Protein AF-A0A8H5VGS3-F1 (afdb_monomer_lite)

Secondary structure (DSSP, 8-state):
----PPPPPPPPP-------------------PPPEEEEE---GGGHHHHHTTTS-----HHHHHHHHHH-GGGSTTSHHHHHHHHHHH-TTTSHHHHHHHHHHHH-HHHHHHTHHHHHHHHHHHHHHHHHH-SEEEE-HHHHHHHHHHH----SEEEEETGGGS-HHHHHHHHHH-TTSEEEE---TTS-----TTSS-TT---TTHHHHT--HHHHHHHTT----------S--THHHHTT--

Foldseek 3Di:
DDDDDDDDDDDDDDDPDDDPDDDDDDDPDDPPQAAEEEAEADDCVCVVQVVVVPDDDPPDPVVVVVCVVPHPCPPCPHLLVLLVVVCVVCVVVLVVQVVLVVCVVVPVPVNVVCVVVNVVSSLVSSLVSSVPDRYHYYHLVVVLVCCVRNVDAHAEYEYEQQQAAQQVSVCSVCVSHVNHHYHYYHDVVDHGYDDPQVPDPPDHDPCRVNRRGGPVNVCVVVVNDPDDDDDDPPDDPPVVVVPPD

Organism: NCBI:txid1567544

pLDDT: mean 75.58, std 22.0, range [27.12, 96.5]

Structure (mmCIF, N/CA/C/O backbone):
data_AF-A0A8H5VGS3-F1
#
_entry.id   AF-A0A8H5VGS3-F1
#
loop_
_atom_site.group_PDB
_atom_site.id
_atom_site.type_symbol
_atom_site.label_atom_id
_atom_site.label_alt_id
_atom_site.label_comp_id
_atom_site.label_asym_id
_atom_site.label_entity_id
_atom_site.label_seq_id
_atom_site.pdbx_PDB_ins_code
_atom_site.Cartn_x
_atom_site.Cartn_y
_atom_site.Cartn_z
_atom_site.occupancy
_atom_site.B_iso_or_equiv
_atom_site.auth_seq_id
_atom_site.auth_comp_id
_atom_site.auth_asym_id
_atom_site.auth_atom_id
_atom_site.pdbx_PDB_model_num
ATOM 1 N N . MET A 1 1 ? -12.927 -60.072 41.853 1.00 41.41 1 MET A N 1
ATOM 2 C CA . MET A 1 1 ? -13.183 -60.536 40.468 1.00 41.41 1 MET A CA 1
ATOM 3 C C . MET A 1 1 ? -14.572 -60.020 40.107 1.00 41.41 1 MET A C 1
ATOM 5 O O . MET A 1 1 ? -15.472 -60.316 40.868 1.00 41.41 1 MET A O 1
ATOM 9 N N . LEU A 1 2 ? -14.845 -59.174 39.118 1.00 40.06 2 LEU A N 1
ATOM 10 C CA . LEU A 1 2 ? -14.138 -58.744 37.914 1.00 40.06 2 LEU A CA 1
ATOM 11 C C . LEU A 1 2 ? -14.295 -57.222 37.719 1.00 40.06 2 LEU A C 1
ATOM 13 O O . LEU A 1 2 ? -15.343 -56.657 38.019 1.00 40.06 2 LEU A O 1
ATOM 17 N N . ASN A 1 3 ? -13.250 -56.593 37.178 1.00 35.38 3 ASN A N 1
ATOM 18 C CA . ASN A 1 3 ? -13.250 -55.217 36.685 1.00 35.38 3 ASN A CA 1
ATOM 19 C C . ASN A 1 3 ? -14.047 -55.129 35.373 1.00 35.38 3 ASN A C 1
ATOM 21 O O . ASN A 1 3 ? -13.712 -55.818 34.413 1.00 35.38 3 ASN A O 1
ATOM 25 N N . SER A 1 4 ? -15.051 -54.251 35.309 1.00 43.34 4 SER A N 1
ATOM 26 C CA . SER A 1 4 ? -15.715 -53.869 34.057 1.00 43.34 4 SER A CA 1
ATOM 27 C C . SER A 1 4 ? -14.969 -52.686 33.438 1.00 43.34 4 SER A C 1
ATOM 29 O O . SER A 1 4 ? -15.174 -51.537 33.830 1.00 43.34 4 SER A O 1
ATOM 31 N N . ALA A 1 5 ? -14.077 -52.968 32.489 1.00 42.97 5 ALA A N 1
ATOM 32 C CA . ALA A 1 5 ? -13.395 -51.955 31.692 1.00 42.97 5 ALA A CA 1
ATOM 33 C C . ALA A 1 5 ? -14.393 -51.263 30.744 1.00 42.97 5 ALA A C 1
ATOM 35 O O . ALA A 1 5 ? -15.050 -51.920 29.941 1.00 42.97 5 ALA A O 1
ATOM 36 N N . LYS A 1 6 ? -14.513 -49.933 30.839 1.00 45.84 6 LYS A N 1
ATOM 37 C CA . LYS A 1 6 ? -15.203 -49.103 29.840 1.00 45.84 6 LYS A CA 1
ATOM 38 C C . LYS A 1 6 ? -14.266 -48.887 28.650 1.00 45.84 6 LYS A C 1
ATOM 40 O O . LYS A 1 6 ? -13.186 -48.328 28.821 1.00 45.84 6 LYS A O 1
ATOM 45 N N . SER A 1 7 ? -14.684 -49.317 27.465 1.00 52.62 7 SER A N 1
ATOM 46 C CA . SER A 1 7 ? -14.036 -48.993 26.193 1.00 52.62 7 SER A CA 1
ATOM 47 C C . SER A 1 7 ? -14.225 -47.506 25.840 1.00 52.62 7 SER A C 1
ATOM 49 O O . SER A 1 7 ? -15.302 -46.961 26.101 1.00 52.62 7 SER A O 1
ATOM 51 N N . PRO A 1 8 ? -13.218 -46.834 25.254 1.00 42.56 8 PRO A N 1
ATOM 52 C CA . PRO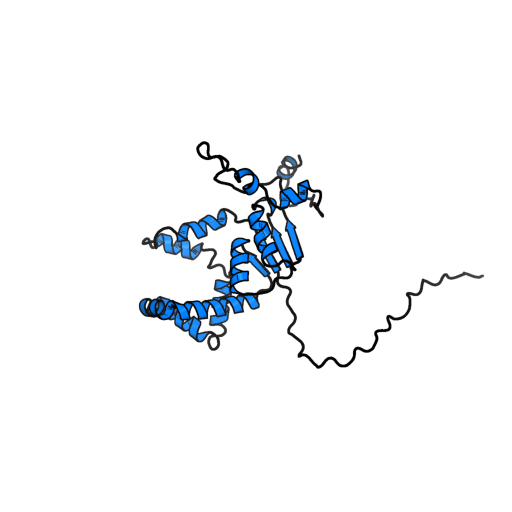 A 1 8 ? -13.350 -45.455 24.792 1.00 42.56 8 PRO A CA 1
ATOM 53 C C . PRO A 1 8 ? -14.252 -45.362 23.544 1.00 42.56 8 PRO A C 1
ATOM 55 O O . PRO A 1 8 ? -14.381 -46.344 22.809 1.00 42.56 8 PRO A O 1
ATOM 58 N N . PRO A 1 9 ? -14.887 -44.200 23.300 1.00 41.25 9 PRO A N 1
ATOM 59 C CA . PRO A 1 9 ? -15.810 -44.015 22.185 1.00 41.25 9 PRO A CA 1
ATOM 60 C C . PRO A 1 9 ? -15.082 -44.102 20.837 1.00 41.25 9 PRO A C 1
ATOM 62 O O . PRO A 1 9 ? -14.096 -43.403 20.605 1.00 41.25 9 PRO A O 1
ATOM 65 N N . GLN A 1 10 ? -15.585 -44.969 19.956 1.00 39.88 10 GLN A N 1
ATOM 66 C CA . GLN A 1 10 ? -15.163 -45.069 18.561 1.00 39.88 10 GLN A CA 1
ATOM 67 C C . GLN A 1 10 ? -15.677 -43.850 17.780 1.00 39.88 10 GLN A C 1
ATOM 69 O O . GLN A 1 10 ? -16.852 -43.497 17.869 1.00 39.88 10 GLN A O 1
ATOM 74 N N . LEU A 1 11 ? -14.778 -43.197 17.041 1.00 36.81 11 LEU A N 1
ATOM 75 C CA . LEU A 1 11 ? -15.117 -42.169 16.056 1.00 36.81 11 LEU A CA 1
ATOM 76 C C . LEU A 1 11 ? -15.834 -42.824 14.860 1.00 36.81 11 LEU A C 1
ATOM 78 O O . LEU A 1 11 ? -15.445 -43.930 14.481 1.00 36.81 11 LEU A O 1
ATOM 82 N N . PRO A 1 12 ? -16.855 -42.177 14.270 1.00 38.66 12 PRO A N 1
ATOM 83 C CA . PRO A 1 12 ? -17.603 -42.747 13.156 1.00 38.66 12 PRO A CA 1
ATOM 84 C C . PRO A 1 12 ? -16.730 -42.931 11.908 1.00 38.66 12 PRO A C 1
ATOM 86 O O . PRO A 1 12 ? -15.888 -42.093 11.579 1.00 38.66 12 PRO A O 1
ATOM 89 N N . GLU A 1 13 ? -16.957 -44.070 11.257 1.00 38.53 13 GLU A N 1
ATOM 90 C CA . GLU A 1 13 ? -16.313 -44.543 10.037 1.00 38.53 13 GLU A CA 1
ATOM 91 C C . GLU A 1 13 ? -16.418 -43.542 8.880 1.00 38.53 13 GLU A C 1
ATOM 93 O O . GLU A 1 13 ? -17.459 -42.937 8.649 1.00 38.53 13 GLU A O 1
ATOM 98 N N . ALA A 1 14 ? -15.290 -43.420 8.177 1.00 36.00 14 ALA A N 1
ATOM 99 C CA . ALA A 1 14 ? -15.135 -43.125 6.756 1.00 36.00 14 ALA A CA 1
ATOM 100 C C . ALA A 1 14 ? -16.134 -42.149 6.107 1.00 36.00 14 ALA A C 1
ATOM 102 O O . ALA A 1 14 ? -17.263 -42.478 5.756 1.00 36.00 14 ALA A O 1
ATOM 103 N N . TRP A 1 15 ? -15.617 -40.963 5.791 1.00 32.69 15 TRP A N 1
ATOM 104 C CA . TRP A 1 15 ? -16.110 -40.164 4.680 1.00 32.69 15 TRP A CA 1
ATOM 105 C C . TRP A 1 15 ? -15.854 -40.952 3.390 1.00 32.69 15 TRP A C 1
ATOM 107 O O . TRP A 1 15 ? -14.719 -41.021 2.919 1.00 32.69 15 TRP A O 1
ATOM 117 N N . GLU A 1 16 ? -16.890 -41.583 2.845 1.00 33.50 16 GLU A N 1
ATOM 118 C CA . GLU A 1 16 ? -16.870 -42.098 1.479 1.00 33.50 16 GLU A CA 1
ATOM 119 C C . GLU A 1 16 ? -16.804 -40.900 0.524 1.00 33.50 16 GLU A C 1
ATOM 121 O O . GLU A 1 16 ? -17.775 -40.169 0.337 1.00 33.50 16 GLU A O 1
ATOM 126 N N . THR A 1 17 ? -15.630 -40.645 -0.049 1.00 37.44 17 THR A N 1
ATOM 127 C CA . THR A 1 17 ? -15.496 -39.716 -1.173 1.00 37.44 17 THR A CA 1
ATOM 128 C C . THR A 1 17 ? -15.842 -40.457 -2.454 1.00 37.44 17 THR A C 1
ATOM 130 O O . THR A 1 17 ? -15.142 -41.401 -2.828 1.00 37.44 17 THR A O 1
ATOM 133 N N . GLU A 1 18 ? -16.902 -40.019 -3.132 1.00 35.38 18 GLU A N 1
ATOM 134 C CA . GLU A 1 18 ? -17.195 -40.428 -4.505 1.00 35.38 18 GLU A CA 1
ATOM 135 C C . GLU A 1 18 ? -15.959 -40.219 -5.405 1.00 35.38 18 GLU A C 1
ATOM 137 O O . GLU A 1 18 ? -15.248 -39.217 -5.253 1.00 35.38 18 GLU A O 1
ATOM 142 N N . PRO A 1 19 ? -15.668 -41.128 -6.355 1.00 32.88 19 PRO A N 1
ATOM 143 C CA . PRO A 1 19 ? -14.575 -40.923 -7.290 1.00 32.88 19 PRO A CA 1
ATOM 144 C C . PRO A 1 19 ? -14.939 -39.783 -8.246 1.00 32.88 19 PRO A C 1
ATOM 146 O O . PRO A 1 19 ? -15.797 -39.927 -9.119 1.00 32.88 19 PRO A O 1
ATOM 149 N N . LEU A 1 20 ? -14.265 -38.642 -8.086 1.00 34.53 20 LEU A N 1
ATOM 150 C CA . LEU A 1 20 ? -14.310 -37.548 -9.047 1.00 34.53 20 LEU A CA 1
ATOM 151 C C . LEU A 1 20 ? -13.833 -38.053 -10.412 1.00 34.53 20 LEU A C 1
ATOM 153 O O . LEU A 1 20 ? -12.685 -38.450 -10.606 1.00 34.53 20 LEU A O 1
ATOM 157 N N . VAL A 1 21 ? -14.776 -38.030 -11.345 1.00 36.44 21 VAL A N 1
ATOM 158 C CA . VAL A 1 21 ? -14.601 -38.197 -12.783 1.00 36.44 21 VAL A CA 1
ATOM 159 C C . VAL A 1 21 ? -13.435 -37.334 -13.274 1.00 36.44 21 VAL A C 1
ATOM 161 O O . VAL A 1 21 ? -13.405 -36.136 -13.006 1.00 36.44 21 VAL A O 1
ATOM 164 N N . ASN A 1 22 ? -12.512 -37.977 -14.005 1.00 41.00 22 ASN A N 1
ATOM 165 C CA . ASN A 1 22 ? -11.434 -37.419 -14.830 1.00 41.00 22 ASN A CA 1
ATOM 166 C C . ASN A 1 22 ? -11.452 -35.888 -14.970 1.00 41.00 22 ASN A C 1
ATOM 168 O O . ASN A 1 22 ? -12.068 -35.345 -15.890 1.00 41.00 22 ASN A O 1
ATOM 172 N N . GLN A 1 23 ? -10.699 -35.207 -14.109 1.00 36.00 23 GLN A N 1
ATOM 173 C CA . GLN A 1 23 ? -10.169 -33.892 -14.437 1.00 36.00 23 GLN A CA 1
ATOM 174 C C . GLN A 1 23 ? -8.791 -34.100 -15.052 1.00 36.00 23 GLN A C 1
ATOM 176 O O . GLN A 1 23 ? -7.929 -34.771 -14.488 1.00 36.00 23 GLN A O 1
ATOM 181 N N . GLN A 1 24 ? -8.656 -33.587 -16.270 1.00 36.69 24 GLN A N 1
ATOM 182 C CA . GLN A 1 24 ? -7.410 -33.501 -17.013 1.00 36.69 24 GLN A CA 1
ATOM 183 C C . GLN A 1 24 ? -6.302 -32.955 -16.107 1.00 36.69 24 GLN A C 1
ATOM 185 O O . GLN A 1 24 ? -6.546 -32.048 -15.315 1.00 36.69 24 GLN A O 1
ATOM 190 N N . GLU A 1 25 ? -5.100 -33.517 -16.238 1.00 37.91 25 GLU A N 1
ATOM 191 C CA . GLU A 1 25 ? -3.873 -33.022 -15.618 1.00 37.91 25 GLU A CA 1
ATOM 192 C C . GLU A 1 25 ? -3.635 -31.555 -16.021 1.00 37.91 25 GLU A C 1
ATOM 194 O O . GLU A 1 25 ? -2.961 -31.257 -17.007 1.00 37.91 25 GLU A O 1
ATOM 199 N N . GLU A 1 26 ? -4.195 -30.614 -15.261 1.00 37.72 26 GLU A N 1
ATOM 200 C CA . GLU A 1 26 ? -3.668 -29.260 -15.205 1.00 37.72 26 GLU A CA 1
ATOM 201 C C . GLU A 1 26 ? -2.331 -29.333 -14.473 1.00 37.72 26 GLU A C 1
ATOM 203 O O . GLU A 1 26 ? -2.234 -29.802 -13.336 1.00 37.72 26 GLU A O 1
ATOM 208 N N . ALA A 1 27 ? -1.284 -28.903 -15.175 1.00 39.78 27 ALA A N 1
ATOM 209 C CA . ALA A 1 27 ? 0.064 -28.783 -14.656 1.00 39.78 27 ALA A CA 1
ATOM 210 C C . ALA A 1 27 ? 0.033 -28.168 -13.251 1.00 39.78 27 ALA A C 1
ATOM 212 O O . ALA A 1 27 ? -0.486 -27.067 -13.072 1.00 39.78 27 ALA A O 1
ATOM 213 N N . VAL A 1 28 ? 0.583 -28.902 -12.278 1.00 38.69 28 VAL A N 1
ATOM 214 C CA . VAL A 1 28 ? 0.694 -28.529 -10.863 1.00 38.69 28 VAL A CA 1
ATOM 215 C C . VAL A 1 28 ? 1.165 -27.079 -10.760 1.00 38.69 28 VAL A C 1
ATOM 217 O O . VAL A 1 28 ? 2.345 -26.771 -10.937 1.00 38.69 28 VAL A O 1
ATOM 220 N N . GLY A 1 29 ? 0.202 -26.183 -10.540 1.00 42.62 29 GLY A N 1
ATOM 221 C CA . GLY A 1 29 ? 0.433 -24.753 -10.453 1.00 42.62 29 GLY A CA 1
ATOM 222 C C . GLY A 1 29 ? 1.395 -24.476 -9.311 1.00 42.62 29 GLY A C 1
ATOM 223 O O . GLY A 1 29 ? 1.248 -25.024 -8.217 1.00 42.62 29 GLY A O 1
ATOM 224 N N . ALA A 1 30 ? 2.399 -23.639 -9.574 1.00 43.34 30 ALA A N 1
ATOM 225 C CA . ALA A 1 30 ? 3.299 -23.140 -8.545 1.00 43.34 30 ALA A CA 1
ATOM 226 C C . ALA A 1 30 ? 2.484 -22.701 -7.311 1.00 43.34 30 ALA A C 1
ATOM 228 O O . ALA A 1 30 ? 1.412 -22.108 -7.483 1.00 43.34 30 ALA A O 1
ATOM 229 N N . PRO A 1 31 ? 2.950 -22.989 -6.081 1.00 41.81 31 PRO A N 1
ATOM 230 C CA . PRO A 1 31 ? 2.202 -22.671 -4.873 1.00 41.81 31 PRO A CA 1
ATOM 231 C C . PRO A 1 31 ? 1.781 -21.202 -4.909 1.00 41.81 31 PRO A C 1
ATOM 233 O O . PRO A 1 31 ? 2.624 -20.313 -5.049 1.00 41.81 31 PRO A O 1
ATOM 236 N N . ILE A 1 32 ? 0.472 -20.951 -4.813 1.00 57.84 32 ILE A N 1
ATOM 237 C CA . ILE A 1 32 ? -0.064 -19.595 -4.704 1.00 57.84 32 ILE A CA 1
ATOM 238 C C . ILE A 1 32 ? 0.397 -19.077 -3.346 1.00 57.84 32 ILE A C 1
ATOM 240 O O . ILE A 1 32 ? -0.220 -19.346 -2.318 1.00 57.84 32 ILE A O 1
ATOM 244 N N . ILE A 1 33 ? 1.529 -18.377 -3.331 1.00 59.38 33 ILE A N 1
ATOM 245 C CA . ILE A 1 33 ? 2.020 -17.704 -2.135 1.00 59.38 33 ILE A CA 1
ATOM 246 C C . ILE A 1 33 ? 0.942 -16.681 -1.755 1.00 59.38 33 ILE A C 1
ATOM 248 O O . ILE A 1 33 ? 0.654 -15.794 -2.569 1.00 59.38 33 ILE A O 1
ATOM 252 N N . PRO A 1 34 ? 0.316 -16.789 -0.567 1.00 67.31 34 PRO A N 1
ATOM 253 C CA . PRO A 1 34 ? -0.681 -15.820 -0.147 1.00 67.31 34 PRO A CA 1
ATOM 254 C C . PRO A 1 34 ? -0.014 -14.449 -0.072 1.00 67.31 34 PRO A C 1
ATOM 256 O O . PRO A 1 34 ? 0.967 -14.252 0.645 1.00 67.31 34 PRO A O 1
ATOM 259 N N . ARG A 1 35 ? -0.534 -13.501 -0.852 1.00 84.12 35 ARG A N 1
ATOM 260 C CA . ARG A 1 35 ? -0.004 -12.140 -0.909 1.00 84.12 35 ARG A CA 1
ATOM 261 C C . ARG A 1 35 ? -0.667 -11.296 0.160 1.00 84.12 35 ARG A C 1
ATOM 263 O O . ARG A 1 35 ? -1.894 -11.143 0.169 1.00 84.12 35 ARG A O 1
ATOM 270 N N . VAL A 1 36 ? 0.167 -10.732 1.023 1.00 89.31 36 VAL A N 1
ATOM 271 C CA . VAL A 1 36 ? -0.256 -9.884 2.136 1.00 89.31 36 VAL A CA 1
ATOM 272 C C . VAL A 1 36 ? 0.057 -8.425 1.824 1.00 89.31 36 VAL A C 1
ATOM 274 O O . VAL A 1 36 ? 1.130 -8.103 1.314 1.00 89.31 36 VAL A O 1
ATOM 277 N N . ALA A 1 37 ? -0.864 -7.525 2.153 1.00 87.19 37 ALA A N 1
ATOM 278 C CA . ALA A 1 37 ? -0.582 -6.094 2.199 1.00 87.19 37 ALA A CA 1
ATOM 279 C C . ALA A 1 37 ? -0.701 -5.590 3.639 1.00 87.19 37 ALA A C 1
ATOM 281 O O . ALA A 1 37 ? -1.744 -5.745 4.262 1.00 87.19 37 ALA A O 1
ATOM 282 N N . TRP A 1 38 ? 0.359 -4.981 4.161 1.00 91.81 38 TRP A N 1
ATOM 283 C CA . TRP A 1 38 ? 0.376 -4.277 5.437 1.00 91.81 38 TRP A CA 1
ATOM 284 C C . TRP A 1 38 ? 0.335 -2.777 5.181 1.00 91.81 38 TRP A C 1
ATOM 286 O O . TRP A 1 38 ? 1.255 -2.194 4.603 1.00 91.81 38 TRP A O 1
ATOM 296 N N . LEU A 1 39 ? -0.748 -2.141 5.599 1.00 89.75 39 LEU A N 1
ATOM 297 C CA . LEU A 1 39 ? -1.030 -0.753 5.297 1.00 89.75 39 LEU A CA 1
ATOM 298 C C . LEU A 1 39 ? -1.017 0.066 6.572 1.00 89.75 39 LEU A C 1
ATOM 300 O O . LEU A 1 39 ? -1.720 -0.262 7.516 1.00 89.75 39 LEU A O 1
ATOM 304 N N . VAL A 1 40 ? -0.241 1.145 6.579 1.00 86.88 40 VAL A N 1
ATOM 305 C CA . VAL A 1 40 ? -0.125 2.044 7.733 1.00 86.88 40 VAL A CA 1
ATOM 306 C C . VAL A 1 40 ? -0.619 3.429 7.336 1.00 86.88 40 VAL A C 1
ATOM 308 O O . VAL A 1 40 ? -0.437 3.857 6.189 1.00 86.88 40 VAL A O 1
ATOM 311 N N . ALA A 1 41 ? -1.246 4.138 8.277 1.00 76.25 41 ALA A N 1
ATOM 312 C CA . ALA A 1 41 ? -1.556 5.553 8.110 1.00 76.25 41 ALA A CA 1
ATOM 313 C C . ALA A 1 41 ? -0.291 6.331 7.709 1.00 76.25 41 ALA A C 1
ATOM 315 O O . ALA A 1 41 ? 0.807 6.063 8.199 1.00 76.25 41 ALA A O 1
ATOM 316 N N . GLU A 1 42 ? -0.438 7.297 6.803 1.00 65.25 42 GLU A N 1
ATOM 317 C CA . GLU A 1 42 ? 0.673 8.137 6.370 1.00 65.25 42 GLU A CA 1
ATOM 318 C C . GLU A 1 42 ? 1.173 8.946 7.575 1.00 65.25 42 GLU A C 1
ATOM 320 O O . GLU A 1 42 ? 0.571 9.933 7.995 1.00 65.25 42 GLU A O 1
ATOM 325 N N . ASN A 1 43 ? 2.261 8.486 8.196 1.00 49.44 43 ASN A N 1
ATOM 326 C CA . ASN A 1 43 ? 2.959 9.289 9.182 1.00 49.44 43 ASN A CA 1
ATOM 327 C C . ASN A 1 43 ? 3.490 10.533 8.462 1.00 49.44 43 ASN A C 1
ATOM 329 O O . ASN A 1 43 ? 4.047 10.431 7.369 1.00 49.44 43 ASN A O 1
ATOM 333 N N . GLN A 1 44 ? 3.420 11.695 9.116 1.00 41.50 44 GLN A N 1
ATOM 334 C CA . GLN A 1 44 ? 4.127 12.905 8.672 1.00 41.50 44 GLN A CA 1
ATOM 335 C C . GLN A 1 44 ? 5.628 12.656 8.401 1.00 41.50 44 GLN A C 1
ATOM 337 O O . GLN A 1 44 ? 6.236 13.416 7.662 1.00 41.50 44 GLN A O 1
ATOM 342 N N . LEU A 1 45 ? 6.201 11.548 8.890 1.00 34.69 45 LEU A N 1
ATOM 343 C CA . LEU A 1 45 ? 7.537 11.058 8.528 1.00 34.69 45 LEU A CA 1
ATOM 344 C C . LEU A 1 45 ? 7.732 10.819 7.015 1.00 34.69 45 LEU A C 1
ATOM 346 O O . LEU A 1 45 ? 8.843 10.972 6.518 1.00 34.69 45 LEU A O 1
ATOM 350 N N . CYS A 1 46 ? 6.684 10.478 6.254 1.00 36.34 46 CYS A N 1
ATOM 351 C CA . CYS A 1 46 ? 6.772 10.355 4.792 1.00 36.34 46 CYS A CA 1
ATOM 352 C C . CYS A 1 46 ? 6.583 11.692 4.056 1.00 36.34 46 CYS A C 1
ATOM 354 O O . CYS A 1 46 ? 6.987 11.801 2.894 1.00 36.34 46 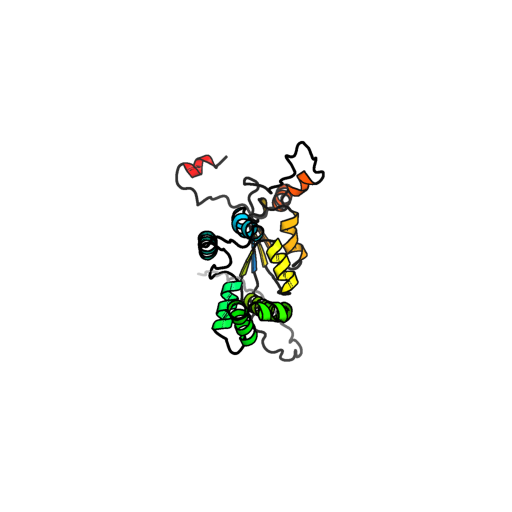CYS A O 1
ATOM 356 N N . ASN A 1 47 ? 6.043 12.725 4.717 1.00 32.53 47 ASN A N 1
ATOM 357 C CA . ASN A 1 47 ? 5.987 14.065 4.131 1.00 32.53 47 ASN A CA 1
ATOM 358 C C . ASN A 1 47 ? 7.391 14.651 3.968 1.00 32.53 47 ASN A C 1
ATOM 360 O O . ASN A 1 47 ? 7.628 15.323 2.970 1.00 32.53 47 ASN A O 1
ATOM 364 N N . ASP A 1 48 ? 8.358 14.321 4.824 1.00 31.08 48 ASP A N 1
ATOM 365 C CA . ASP A 1 48 ? 9.745 14.762 4.617 1.00 31.08 48 ASP A CA 1
ATOM 366 C C . ASP A 1 48 ? 10.352 14.189 3.320 1.00 31.08 48 ASP A C 1
ATOM 368 O O . ASP A 1 48 ? 11.177 14.835 2.679 1.00 31.08 48 ASP A O 1
ATOM 372 N N . ALA A 1 49 ? 9.877 13.028 2.849 1.00 31.62 49 ALA A N 1
ATOM 373 C CA . ALA A 1 49 ? 10.305 12.443 1.577 1.00 31.62 49 ALA A CA 1
ATOM 374 C C . ALA A 1 49 ? 9.534 12.991 0.357 1.00 31.62 49 ALA A C 1
ATOM 376 O O . ALA A 1 49 ? 10.102 13.110 -0.732 1.00 31.62 49 ALA A O 1
ATOM 377 N N . GLN A 1 50 ? 8.247 13.332 0.505 1.00 31.16 50 GLN A N 1
ATOM 378 C CA . GLN A 1 50 ? 7.426 13.845 -0.603 1.00 31.16 50 GLN A CA 1
ATOM 379 C C . GLN A 1 50 ? 7.512 15.368 -0.788 1.00 31.16 50 GLN A C 1
ATOM 381 O O . GLN A 1 50 ? 7.440 15.847 -1.923 1.00 31.16 50 GLN A O 1
ATOM 386 N N . THR A 1 51 ? 7.730 16.143 0.278 1.00 27.12 51 THR A N 1
ATOM 387 C CA . THR A 1 51 ? 7.853 17.612 0.192 1.00 27.12 51 THR A CA 1
ATOM 388 C C . THR A 1 51 ? 9.143 18.022 -0.532 1.00 27.12 51 THR A C 1
ATOM 390 O O . THR A 1 51 ? 9.158 19.024 -1.246 1.00 27.12 51 THR A O 1
ATOM 393 N N . SER A 1 52 ? 10.187 17.185 -0.493 1.00 31.61 52 SER A N 1
ATOM 394 C CA . SER A 1 52 ? 11.415 17.373 -1.282 1.00 31.61 52 SER A CA 1
ATOM 395 C C . SER A 1 52 ? 11.265 17.097 -2.783 1.00 31.61 52 SER A C 1
ATOM 397 O O . SER A 1 52 ? 12.157 17.460 -3.541 1.00 31.61 52 SER A O 1
ATOM 399 N N . ARG A 1 53 ? 10.159 16.498 -3.259 1.00 31.31 53 ARG A N 1
ATOM 400 C CA . ARG A 1 53 ? 9.912 16.323 -4.708 1.00 31.31 53 ARG A CA 1
ATOM 401 C C . ARG A 1 53 ? 9.360 17.579 -5.391 1.00 31.31 53 ARG A C 1
ATOM 403 O O . ARG A 1 53 ? 9.374 17.632 -6.617 1.00 31.31 53 ARG A O 1
ATOM 410 N N . LYS A 1 54 ? 8.838 18.554 -4.634 1.00 30.78 54 LYS A N 1
ATOM 411 C CA . LYS A 1 54 ? 8.192 19.766 -5.183 1.00 30.78 54 LYS A CA 1
ATOM 412 C C . LYS A 1 54 ? 9.031 21.040 -5.086 1.00 30.78 54 LYS A C 1
ATOM 414 O O . LYS A 1 54 ? 8.657 22.042 -5.688 1.00 30.78 54 LYS A O 1
ATOM 419 N N . LEU A 1 55 ? 10.155 21.010 -4.379 1.00 33.38 55 LEU A N 1
ATOM 420 C CA . LEU A 1 55 ? 11.138 22.089 -4.411 1.00 33.38 55 LEU A CA 1
ATOM 421 C C . LEU A 1 55 ? 12.221 21.725 -5.427 1.00 33.38 55 LEU A C 1
ATOM 423 O O . LEU A 1 55 ? 12.531 20.552 -5.601 1.00 33.38 55 LEU A O 1
ATOM 427 N N . HIS A 1 56 ? 12.686 22.738 -6.153 1.00 37.19 56 HIS A N 1
ATOM 428 C CA . HIS A 1 56 ? 13.620 22.680 -7.277 1.00 37.19 56 HIS A CA 1
ATOM 429 C C . HIS A 1 56 ? 14.685 21.578 -7.189 1.00 37.19 56 HIS A C 1
ATOM 431 O O . HIS A 1 56 ? 15.167 21.265 -6.101 1.00 37.19 56 HIS A O 1
ATOM 437 N N . GLN A 1 57 ? 15.108 21.066 -8.358 1.00 41.16 57 GLN A N 1
ATOM 438 C CA . GLN A 1 57 ? 16.377 20.340 -8.488 1.00 41.16 57 GLN A CA 1
ATOM 439 C C . GLN A 1 57 ? 17.425 21.057 -7.622 1.00 41.16 57 GLN A C 1
ATOM 441 O O . GLN A 1 57 ? 17.661 22.245 -7.862 1.00 41.16 57 GLN A O 1
ATOM 446 N N . PRO A 1 58 ? 17.981 20.416 -6.578 1.00 41.44 58 PRO A N 1
ATOM 447 C CA . PRO A 1 58 ? 18.867 21.117 -5.675 1.00 41.44 58 PRO A CA 1
ATOM 448 C C . PRO A 1 58 ? 20.129 21.462 -6.456 1.00 41.44 58 PRO A C 1
ATOM 450 O O . PRO A 1 58 ? 20.921 20.588 -6.794 1.00 41.44 58 PRO A O 1
ATOM 453 N N . SER A 1 59 ? 20.325 22.745 -6.734 1.00 46.16 59 SER A N 1
ATOM 454 C CA . SER A 1 59 ? 21.578 23.296 -7.256 1.00 46.16 59 SER A CA 1
ATOM 455 C C . SER A 1 59 ? 22.718 23.232 -6.227 1.00 46.16 59 SER A C 1
ATOM 457 O O . SER A 1 59 ? 23.813 23.712 -6.499 1.00 46.16 59 SER A O 1
ATOM 459 N N . ASP A 1 60 ? 22.459 22.667 -5.043 1.00 49.88 60 ASP A N 1
ATOM 460 C CA . ASP A 1 60 ? 23.380 22.599 -3.917 1.00 49.88 60 ASP A CA 1
ATOM 461 C C . ASP A 1 60 ? 23.855 21.144 -3.676 1.00 49.88 60 ASP A C 1
ATOM 463 O O . ASP A 1 60 ? 23.050 20.289 -3.272 1.00 49.88 60 ASP A O 1
ATOM 467 N N . PRO A 1 61 ? 25.149 20.833 -3.903 1.00 49.62 61 PRO A N 1
ATOM 468 C CA . PRO A 1 61 ? 25.715 19.488 -3.760 1.00 49.62 61 PRO A CA 1
ATOM 469 C C . PRO A 1 61 ? 25.465 18.843 -2.387 1.00 49.62 61 PRO A C 1
ATOM 471 O O . PRO A 1 61 ? 25.254 17.633 -2.292 1.00 49.62 61 PRO A O 1
ATOM 474 N N . GLY A 1 62 ? 25.409 19.641 -1.313 1.00 47.44 62 GLY A N 1
ATOM 475 C CA . GLY A 1 62 ? 25.173 19.141 0.048 1.00 47.44 62 GLY A CA 1
ATOM 476 C C . GLY A 1 62 ? 23.744 18.638 0.296 1.00 47.44 62 GLY A C 1
ATOM 477 O O . GLY A 1 62 ? 23.525 17.774 1.151 1.00 47.44 62 GLY A O 1
ATOM 478 N N . CYS A 1 63 ? 22.769 19.141 -0.465 1.00 48.75 63 CYS A N 1
ATOM 479 C CA . CYS A 1 63 ? 21.373 18.709 -0.390 1.00 48.75 63 CYS A CA 1
ATOM 480 C C . CYS A 1 63 ? 21.171 17.378 -1.129 1.00 48.75 63 CYS A C 1
ATOM 482 O O . CYS A 1 63 ? 20.490 16.479 -0.627 1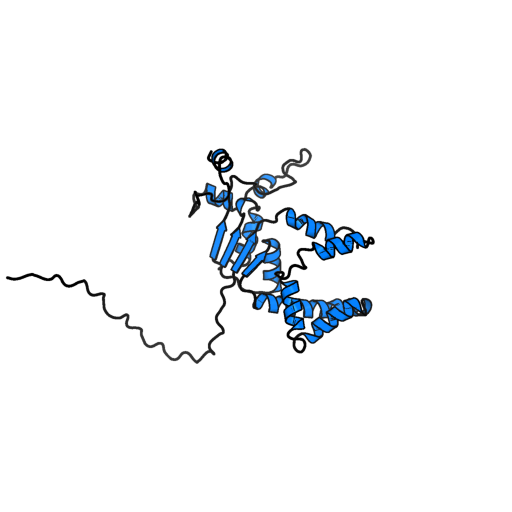.00 48.75 63 CYS A O 1
ATOM 484 N N . GLN A 1 64 ? 21.859 17.205 -2.262 1.00 51.47 64 GLN A N 1
ATOM 485 C CA . GLN A 1 64 ? 21.867 15.956 -3.018 1.00 51.47 64 GLN A CA 1
ATOM 486 C C . GLN A 1 64 ? 22.486 14.807 -2.207 1.00 51.47 64 GLN A C 1
ATOM 488 O O . GLN A 1 64 ? 21.947 13.703 -2.207 1.00 51.47 64 GLN A O 1
ATOM 493 N N . ASP A 1 65 ? 23.559 15.061 -1.452 1.00 52.12 65 ASP A N 1
ATOM 494 C CA . ASP A 1 65 ? 24.204 14.048 -0.607 1.00 52.12 65 ASP A CA 1
ATOM 495 C C . ASP A 1 65 ? 23.368 13.633 0.607 1.00 52.12 65 ASP A C 1
ATOM 497 O O . ASP A 1 65 ? 23.350 12.452 0.965 1.00 52.12 65 ASP A O 1
ATOM 501 N N . ARG A 1 66 ? 22.633 14.563 1.230 1.00 51.31 66 ARG A N 1
ATOM 502 C CA . ARG A 1 66 ? 21.676 14.207 2.292 1.00 51.31 66 ARG A CA 1
ATOM 503 C C . ARG A 1 66 ? 20.509 13.414 1.729 1.00 51.31 66 ARG A C 1
ATOM 505 O O . ARG A 1 66 ? 20.220 12.346 2.255 1.00 51.31 66 ARG A O 1
ATOM 512 N N . PHE A 1 67 ? 19.920 13.862 0.620 1.00 52.09 67 PHE A N 1
ATOM 513 C CA . PHE A 1 67 ? 18.872 13.117 -0.074 1.00 52.09 67 PHE A CA 1
ATOM 514 C C . PHE A 1 67 ? 19.348 11.711 -0.466 1.00 52.09 67 PHE A C 1
ATOM 516 O O . PHE A 1 67 ? 18.660 10.730 -0.211 1.00 52.09 67 PHE A O 1
ATOM 523 N N . ASN A 1 68 ? 20.562 11.579 -1.002 1.00 54.91 68 ASN A N 1
ATOM 524 C CA . ASN A 1 68 ? 21.155 10.292 -1.365 1.00 54.91 68 ASN A CA 1
ATOM 525 C C . ASN A 1 68 ? 21.371 9.354 -0.163 1.00 54.91 68 ASN A C 1
ATOM 527 O O . ASN A 1 68 ? 21.351 8.139 -0.365 1.00 54.91 68 ASN A O 1
ATOM 531 N N . LYS A 1 69 ? 21.577 9.893 1.049 1.00 55.03 69 LYS A N 1
ATOM 532 C CA . LYS A 1 69 ? 21.806 9.132 2.291 1.00 55.03 69 LYS A CA 1
ATOM 533 C C . LYS A 1 69 ? 20.527 8.807 3.071 1.00 55.03 69 LYS A C 1
ATOM 535 O O . LYS A 1 69 ? 20.498 7.778 3.733 1.00 55.03 69 LYS A O 1
ATOM 540 N N . SER A 1 70 ? 19.497 9.654 3.016 1.00 54.31 70 SER A N 1
ATOM 541 C CA . SER A 1 70 ? 18.271 9.515 3.827 1.00 54.31 70 SER A CA 1
ATOM 542 C C . SER A 1 70 ? 17.001 9.239 3.020 1.00 54.31 70 SER A C 1
ATOM 544 O O . SER A 1 70 ? 15.915 9.131 3.586 1.00 54.31 70 SER A O 1
ATOM 546 N N . SER A 1 71 ? 17.101 9.137 1.695 1.00 57.78 71 SER A N 1
ATOM 547 C CA . SER A 1 71 ? 15.963 8.837 0.831 1.00 57.78 71 SER A CA 1
ATOM 548 C C . SER A 1 71 ? 15.412 7.437 1.120 1.00 57.78 71 SER A C 1
ATOM 550 O O . SER A 1 71 ? 16.042 6.439 0.764 1.00 57.78 71 SER A O 1
ATOM 552 N N . ALA A 1 72 ? 14.176 7.370 1.622 1.00 58.47 72 ALA A N 1
ATOM 553 C CA . ALA A 1 72 ? 13.439 6.122 1.829 1.00 58.47 72 ALA A CA 1
ATOM 554 C C . ALA A 1 72 ? 13.405 5.221 0.578 1.00 58.47 72 ALA A C 1
ATOM 556 O O . ALA A 1 72 ? 13.418 4.006 0.702 1.00 58.47 72 ALA A O 1
ATOM 557 N N . CYS A 1 73 ? 13.454 5.786 -0.637 1.00 59.41 73 CYS A N 1
ATOM 558 C CA . CYS A 1 73 ? 13.499 5.023 -1.893 1.00 59.41 73 CYS A CA 1
ATOM 559 C C . CYS A 1 73 ? 14.840 4.325 -2.212 1.00 59.41 73 CYS A C 1
ATOM 561 O O . CYS A 1 73 ? 14.957 3.720 -3.277 1.00 59.41 73 CYS A O 1
ATOM 563 N N . ARG A 1 74 ? 15.850 4.416 -1.337 1.00 63.53 74 ARG A N 1
ATOM 564 C CA . ARG A 1 74 ? 17.147 3.725 -1.480 1.00 63.53 74 ARG A CA 1
ATOM 565 C C . ARG A 1 74 ? 17.387 2.651 -0.422 1.00 63.53 74 ARG A C 1
ATOM 567 O O . ARG A 1 74 ? 18.460 2.054 -0.403 1.00 63.53 74 ARG A O 1
ATOM 574 N N . ASP A 1 75 ? 16.405 2.397 0.439 1.00 74.62 75 ASP A N 1
ATOM 575 C CA . ASP A 1 75 ? 16.488 1.297 1.388 1.00 74.62 75 ASP A CA 1
ATOM 576 C C . ASP A 1 75 ? 16.520 -0.058 0.637 1.00 74.62 75 ASP A C 1
ATOM 578 O O . ASP A 1 75 ? 15.740 -0.240 -0.312 1.00 74.62 75 ASP A O 1
ATOM 582 N N . PRO A 1 76 ? 17.387 -1.017 1.028 1.00 75.75 76 PRO A N 1
ATOM 583 C CA . PRO A 1 76 ? 17.479 -2.336 0.391 1.00 75.75 76 PRO A CA 1
ATOM 584 C C . PRO A 1 76 ? 16.174 -3.144 0.396 1.00 75.75 76 PRO A C 1
ATOM 586 O O . PRO A 1 76 ? 16.025 -4.071 -0.406 1.00 75.75 76 PRO A O 1
ATOM 589 N N . THR A 1 77 ? 15.246 -2.813 1.297 1.00 78.75 77 THR A N 1
ATOM 590 C CA . THR A 1 77 ? 13.919 -3.435 1.415 1.00 78.75 77 THR A CA 1
ATOM 591 C C . THR A 1 77 ? 12.877 -2.811 0.485 1.00 78.75 77 THR A C 1
ATOM 593 O O . THR A 1 77 ? 11.778 -3.346 0.348 1.00 78.75 77 THR A O 1
ATOM 596 N N . THR A 1 78 ? 13.198 -1.707 -0.201 1.00 86.31 78 THR A N 1
ATOM 597 C CA . THR A 1 78 ? 12.266 -1.093 -1.154 1.00 86.31 78 THR A CA 1
ATOM 598 C C . THR A 1 78 ? 12.080 -1.946 -2.402 1.00 86.31 78 THR A C 1
ATOM 600 O O . THR A 1 78 ? 13.023 -2.548 -2.923 1.00 86.31 78 THR A O 1
ATOM 603 N N . LEU A 1 79 ? 10.865 -1.910 -2.957 1.00 85.88 79 LEU A N 1
ATOM 604 C CA . LEU A 1 79 ? 10.548 -2.592 -4.212 1.00 85.88 79 LEU A CA 1
ATOM 605 C C . LEU A 1 79 ? 11.480 -2.158 -5.356 1.00 85.88 79 LEU A C 1
ATOM 607 O O . LEU A 1 79 ? 11.896 -2.986 -6.159 1.00 85.88 79 LEU A O 1
ATOM 611 N N . SER A 1 80 ? 11.841 -0.873 -5.420 1.00 87.31 80 SER A N 1
ATOM 612 C CA . SER A 1 80 ? 12.728 -0.340 -6.456 1.00 87.31 80 SER A CA 1
ATOM 613 C C . SER A 1 80 ? 14.158 -0.868 -6.362 1.00 87.31 80 SER A C 1
ATOM 615 O O . SER A 1 80 ? 14.753 -1.172 -7.393 1.00 87.31 80 SER A O 1
ATOM 617 N N . GLU A 1 81 ? 14.728 -0.986 -5.160 1.00 87.81 81 GLU A N 1
ATOM 618 C CA . GLU A 1 81 ? 16.072 -1.560 -5.003 1.00 87.81 81 GLU A CA 1
ATOM 619 C C . GLU A 1 81 ? 16.059 -3.082 -5.174 1.00 87.81 81 GLU A C 1
ATOM 621 O O . GLU A 1 81 ? 16.976 -3.638 -5.781 1.00 87.81 81 GLU A O 1
ATOM 626 N N . HIS A 1 82 ? 14.991 -3.760 -4.740 1.00 89.00 82 HIS A N 1
ATOM 627 C CA . HIS A 1 82 ? 14.787 -5.175 -5.045 1.00 89.00 82 HIS A CA 1
ATOM 628 C C . HIS A 1 82 ? 14.733 -5.426 -6.561 1.00 89.00 82 HIS A C 1
ATOM 630 O O . HIS A 1 82 ? 15.491 -6.251 -7.064 1.00 89.00 82 HIS A O 1
ATOM 636 N N . ALA A 1 83 ? 13.942 -4.643 -7.298 1.00 91.12 83 ALA A N 1
ATOM 637 C CA . ALA A 1 83 ? 13.862 -4.679 -8.757 1.00 91.12 83 ALA A CA 1
ATOM 638 C C . ALA A 1 83 ? 15.226 -4.454 -9.434 1.00 91.12 83 ALA A C 1
ATOM 640 O O . ALA A 1 83 ? 15.640 -5.239 -10.284 1.00 91.12 83 ALA A O 1
ATOM 641 N N . LYS A 1 84 ? 15.974 -3.419 -9.029 1.00 91.62 84 LYS A N 1
ATOM 642 C CA . LYS A 1 84 ? 17.315 -3.150 -9.581 1.00 91.62 84 LYS A CA 1
ATOM 643 C C . LYS A 1 84 ? 18.284 -4.304 -9.348 1.00 91.62 84 LYS A C 1
ATOM 645 O O . LYS A 1 84 ? 19.091 -4.601 -10.225 1.00 91.62 84 LYS A O 1
ATOM 650 N N . ARG A 1 85 ? 18.241 -4.925 -8.169 1.00 91.94 85 ARG A N 1
ATOM 651 C CA . ARG A 1 85 ? 19.065 -6.094 -7.848 1.00 91.94 85 ARG A CA 1
ATOM 652 C C . ARG A 1 85 ? 18.699 -7.286 -8.733 1.00 91.94 85 ARG A C 1
ATOM 654 O O . ARG A 1 85 ? 19.603 -7.831 -9.351 1.00 91.94 85 ARG A O 1
ATOM 661 N N . LEU A 1 86 ? 17.408 -7.590 -8.890 1.00 93.62 86 LEU A N 1
ATOM 662 C CA . LEU A 1 86 ? 16.937 -8.644 -9.800 1.00 93.62 86 LEU A CA 1
ATOM 663 C C . LEU A 1 86 ? 17.435 -8.433 -11.234 1.00 93.62 86 LEU A C 1
ATOM 665 O O . LEU A 1 86 ? 17.912 -9.376 -11.864 1.00 93.62 86 LEU A O 1
ATOM 669 N N . ALA A 1 87 ? 17.380 -7.193 -11.729 1.00 95.50 87 ALA A N 1
ATOM 670 C CA . ALA A 1 87 ? 17.883 -6.855 -13.058 1.00 95.50 87 ALA A CA 1
ATOM 671 C C . ALA A 1 87 ? 19.401 -7.071 -13.187 1.00 95.50 87 ALA A C 1
ATOM 673 O O . ALA A 1 87 ? 19.857 -7.607 -14.192 1.00 95.50 87 ALA A O 1
ATOM 674 N N . ARG A 1 88 ? 20.189 -6.697 -12.168 1.00 94.06 88 ARG A N 1
ATOM 675 C CA . ARG A 1 88 ? 21.652 -6.909 -12.151 1.00 94.06 88 ARG A CA 1
ATOM 676 C C . ARG A 1 88 ? 22.037 -8.384 -12.064 1.00 94.06 88 ARG A C 1
ATOM 678 O O . ARG A 1 88 ? 23.044 -8.770 -12.644 1.00 94.06 88 ARG A O 1
ATOM 685 N N . GLU A 1 89 ? 21.263 -9.182 -11.335 1.00 95.50 89 GLU A N 1
ATOM 686 C CA . GLU A 1 89 ? 21.476 -10.628 -11.197 1.00 95.50 89 GLU A CA 1
ATOM 687 C C . GLU A 1 89 ? 21.086 -11.387 -12.476 1.00 95.50 89 GLU A C 1
ATOM 689 O O . GLU A 1 89 ? 21.662 -12.433 -12.762 1.00 95.50 89 GLU A O 1
ATOM 694 N N . ASN A 1 90 ? 20.166 -10.839 -13.281 1.00 95.38 90 ASN A N 1
ATOM 695 C CA . ASN A 1 90 ? 19.650 -11.462 -14.505 1.00 95.38 90 ASN A CA 1
ATOM 696 C C . ASN A 1 90 ? 19.777 -10.524 -15.726 1.00 95.38 90 ASN A C 1
ATOM 698 O O . ASN A 1 90 ? 18.770 -10.155 -16.339 1.00 95.38 90 ASN A O 1
ATOM 702 N N . PRO A 1 91 ? 21.003 -10.130 -16.121 1.00 95.19 91 PRO A N 1
ATOM 703 C CA . PRO A 1 91 ? 21.210 -9.092 -17.131 1.00 95.19 91 PRO A CA 1
ATOM 704 C C . PRO A 1 91 ? 20.719 -9.493 -18.525 1.00 95.19 91 PRO A C 1
ATOM 706 O O . PRO A 1 91 ? 20.290 -8.635 -19.286 1.00 95.19 91 PRO A O 1
ATOM 709 N N . ALA A 1 92 ? 20.736 -10.789 -18.853 1.00 95.19 92 ALA A N 1
ATOM 710 C CA . ALA A 1 92 ? 20.222 -11.286 -20.128 1.00 95.19 92 ALA A CA 1
ATOM 711 C C . ALA A 1 92 ? 18.703 -11.088 -20.267 1.00 95.19 92 ALA A C 1
ATOM 713 O O . ALA A 1 92 ? 18.218 -10.850 -21.366 1.00 95.19 92 ALA A O 1
ATOM 714 N N . GLN A 1 93 ? 17.962 -11.165 -19.157 1.00 94.88 93 GLN A N 1
ATOM 715 C CA . GLN A 1 93 ? 16.508 -10.997 -19.143 1.00 94.88 93 GLN A CA 1
ATOM 716 C C . GLN A 1 93 ? 16.099 -9.520 -19.125 1.00 94.88 93 GLN A C 1
ATOM 718 O O . GLN A 1 93 ? 15.100 -9.154 -19.730 1.00 94.88 93 GLN A O 1
ATOM 723 N N . TRP A 1 94 ? 16.864 -8.673 -18.432 1.00 96.31 94 TRP A N 1
ATOM 724 C CA . TRP A 1 94 ? 16.512 -7.269 -18.180 1.00 96.31 94 TRP A CA 1
ATOM 725 C C . TRP A 1 94 ? 17.429 -6.281 -18.906 1.00 96.31 94 TRP A C 1
ATOM 727 O O . TRP A 1 94 ? 17.642 -5.165 -18.427 1.00 96.31 94 TRP A O 1
ATOM 737 N N . ASN A 1 95 ? 17.984 -6.691 -20.050 1.00 96.38 95 ASN A N 1
ATOM 738 C CA . ASN A 1 95 ? 18.946 -5.896 -20.810 1.00 96.38 95 ASN A CA 1
ATOM 739 C C . ASN A 1 95 ? 18.375 -4.524 -21.189 1.00 96.38 95 ASN A C 1
ATOM 741 O O . ASN A 1 95 ? 19.016 -3.510 -20.934 1.00 96.38 95 ASN A O 1
ATOM 745 N N . ASP A 1 96 ? 17.139 -4.470 -21.687 1.00 94.75 96 ASP A N 1
ATOM 746 C CA . ASP A 1 96 ? 16.528 -3.214 -22.133 1.00 94.75 96 ASP A CA 1
ATOM 747 C C . ASP A 1 96 ? 16.346 -2.213 -20.984 1.00 94.75 96 ASP A C 1
ATOM 749 O O . ASP A 1 96 ? 16.631 -1.022 -21.127 1.00 94.75 96 ASP A O 1
ATOM 753 N N . TYR A 1 97 ? 15.970 -2.698 -19.795 1.00 94.75 97 TYR A N 1
ATOM 754 C CA . TYR A 1 97 ? 15.934 -1.871 -18.590 1.00 94.75 97 TYR A CA 1
ATOM 755 C C . TYR A 1 97 ? 17.334 -1.394 -18.182 1.00 94.75 97 TYR A C 1
ATOM 757 O O . TYR A 1 97 ? 17.509 -0.224 -17.839 1.00 94.75 97 TYR A O 1
ATOM 765 N N . LEU A 1 98 ? 18.338 -2.278 -18.190 1.00 94.25 98 LEU A N 1
ATOM 766 C CA . LEU A 1 98 ? 19.709 -1.917 -17.818 1.00 94.25 98 LEU A CA 1
ATOM 767 C C . LEU A 1 98 ? 20.304 -0.901 -18.799 1.00 94.25 98 LEU A C 1
ATOM 769 O O . LEU A 1 98 ? 20.939 0.061 -18.364 1.00 94.25 98 LEU A O 1
ATOM 773 N N . HIS A 1 99 ? 20.046 -1.072 -20.094 1.00 93.31 99 HIS A N 1
ATOM 774 C CA . HIS A 1 99 ? 20.432 -0.136 -21.139 1.00 93.31 99 HIS A CA 1
ATOM 775 C C . HIS A 1 99 ? 19.764 1.224 -20.925 1.00 93.31 99 HIS A C 1
ATOM 777 O O . HIS A 1 99 ? 20.459 2.235 -20.858 1.00 93.31 99 HIS A O 1
ATOM 783 N N . ALA A 1 100 ? 18.446 1.259 -20.704 1.00 91.31 100 ALA A N 1
ATOM 784 C CA . ALA A 1 100 ? 17.717 2.485 -20.372 1.00 91.31 100 ALA A CA 1
ATOM 785 C C . ALA A 1 100 ? 18.268 3.168 -19.107 1.00 91.31 100 ALA A C 1
ATOM 787 O O . ALA A 1 100 ? 18.454 4.387 -19.060 1.00 91.31 100 ALA A O 1
ATOM 788 N N . TYR A 1 101 ? 18.571 2.386 -18.068 1.00 90.31 101 TYR A N 1
ATOM 789 C CA . TYR A 1 101 ? 19.118 2.894 -16.813 1.00 90.31 101 TYR A CA 1
ATOM 790 C C . TYR A 1 101 ? 20.506 3.522 -16.994 1.00 90.31 101 TYR A C 1
ATOM 792 O O . TYR A 1 101 ? 20.780 4.570 -16.407 1.00 90.31 101 TYR A O 1
ATOM 800 N N . LEU A 1 102 ? 21.370 2.910 -17.809 1.00 91.12 102 LEU A N 1
ATOM 801 C CA . LEU A 1 102 ? 22.682 3.459 -18.162 1.00 91.12 102 LEU A CA 1
ATOM 802 C C . LEU A 1 102 ? 22.551 4.698 -19.052 1.00 91.12 102 LEU A C 1
ATOM 804 O O . LEU A 1 102 ? 23.196 5.709 -18.776 1.00 91.12 102 LEU A O 1
ATOM 808 N N . GLN A 1 103 ? 21.659 4.656 -20.045 1.00 88.56 103 GLN A N 1
ATOM 809 C CA . GLN A 1 103 ? 21.390 5.763 -20.962 1.00 88.56 103 GLN A CA 1
ATOM 810 C C . GLN A 1 103 ? 20.969 7.027 -20.213 1.00 88.56 103 GLN A C 1
ATOM 812 O O . GLN A 1 103 ? 21.430 8.112 -20.540 1.00 88.56 103 GLN A O 1
ATOM 817 N N . LYS A 1 104 ? 20.197 6.902 -19.128 1.00 88.38 104 LYS A N 1
ATOM 818 C CA . LYS A 1 104 ? 19.853 8.038 -18.258 1.00 88.38 104 LYS A CA 1
ATOM 819 C C . LYS A 1 104 ? 21.073 8.819 -17.745 1.00 88.38 104 LYS A C 1
ATOM 821 O O . LYS A 1 104 ? 20.953 10.006 -17.451 1.00 88.38 104 LYS A O 1
ATOM 826 N N . ILE A 1 105 ? 22.211 8.147 -17.571 1.00 88.31 105 ILE A N 1
ATOM 827 C CA . ILE A 1 105 ? 23.459 8.732 -17.068 1.00 88.31 105 ILE A CA 1
ATOM 828 C C . ILE A 1 105 ? 24.337 9.198 -18.233 1.00 88.31 105 ILE A C 1
ATOM 830 O O . ILE A 1 105 ? 24.923 10.274 -18.154 1.00 88.31 105 ILE A O 1
ATOM 834 N N . THR A 1 106 ? 24.449 8.392 -19.290 1.00 92.25 106 THR A N 1
ATOM 835 C CA . THR A 1 106 ? 25.395 8.634 -20.390 1.00 92.25 106 THR A CA 1
ATOM 836 C C . THR A 1 106 ? 24.841 9.537 -21.490 1.00 92.25 106 THR A C 1
ATOM 838 O O . THR A 1 106 ? 25.611 10.268 -22.101 1.00 92.25 106 THR A O 1
ATOM 841 N N . ASP A 1 107 ? 23.532 9.487 -21.744 1.00 92.25 107 ASP A N 1
ATOM 842 C CA . ASP A 1 107 ? 22.830 10.253 -22.780 1.00 92.25 107 ASP A CA 1
ATOM 843 C C . ASP A 1 107 ? 21.383 10.588 -22.341 1.00 92.25 107 ASP A C 1
ATOM 845 O O . ASP A 1 107 ? 20.413 9.903 -22.702 1.00 92.25 107 ASP A O 1
ATOM 849 N N . PRO A 1 108 ? 21.211 11.643 -21.523 1.00 91.19 108 PRO A N 1
ATOM 850 C CA . PRO A 1 108 ? 19.901 12.047 -21.023 1.00 91.19 108 PRO A CA 1
ATOM 851 C C . PRO A 1 108 ? 18.922 12.495 -22.118 1.00 91.19 108 PRO A C 1
ATOM 853 O O . PRO A 1 108 ? 17.710 12.403 -21.917 1.00 91.19 108 PRO A O 1
ATOM 856 N N . GLU A 1 109 ? 19.411 12.991 -23.258 1.00 92.38 109 GLU A N 1
ATOM 857 C CA . GLU A 1 109 ? 18.550 13.416 -24.364 1.00 92.38 109 GLU A CA 1
ATOM 858 C C . GLU A 1 109 ? 17.895 12.203 -25.014 1.00 92.38 109 GLU A C 1
ATOM 860 O O . GLU A 1 109 ? 16.664 12.140 -25.081 1.00 92.38 109 GLU A O 1
ATOM 865 N N . ALA A 1 110 ? 18.685 11.191 -25.379 1.00 89.56 110 ALA A N 1
ATOM 866 C CA . ALA A 1 110 ? 18.145 9.952 -25.926 1.00 89.56 110 ALA A CA 1
ATOM 867 C C . ALA A 1 110 ? 17.247 9.213 -24.917 1.00 89.56 110 ALA A C 1
ATOM 869 O O . ALA A 1 110 ? 16.216 8.657 -25.302 1.00 89.56 110 ALA A O 1
ATOM 870 N N . PHE A 1 111 ? 17.566 9.270 -23.617 1.00 90.38 111 PHE A N 1
ATOM 871 C CA . PHE A 1 111 ? 16.686 8.734 -22.572 1.00 90.38 111 PHE A CA 1
ATOM 872 C C . PHE A 1 111 ? 15.301 9.405 -22.571 1.00 90.38 111 PHE A C 1
ATOM 874 O O . PHE A 1 111 ? 14.286 8.727 -22.392 1.00 90.38 111 PHE A O 1
ATOM 881 N N . ASN A 1 112 ? 15.250 10.726 -22.772 1.00 90.50 112 ASN A N 1
ATOM 882 C CA . ASN A 1 112 ? 13.999 11.485 -22.832 1.00 90.50 112 ASN A CA 1
ATOM 883 C C . ASN A 1 112 ? 13.231 11.253 -24.141 1.00 90.50 112 ASN A C 1
ATOM 885 O O . ASN A 1 112 ? 12.002 11.187 -24.107 1.00 90.50 112 ASN A O 1
ATOM 889 N N . LEU A 1 113 ? 13.928 11.097 -25.271 1.00 93.56 113 LEU A N 1
ATOM 890 C CA . LEU A 1 113 ? 13.319 10.715 -26.552 1.00 93.56 113 LEU A CA 1
ATOM 891 C C . LEU A 1 113 ? 12.622 9.348 -26.454 1.00 93.56 113 LEU A C 1
ATOM 893 O O . LEU A 1 113 ? 11.487 9.209 -26.903 1.00 93.56 113 LEU A O 1
ATOM 897 N N . ASN A 1 114 ? 13.247 8.382 -25.776 1.00 92.25 114 ASN A N 1
ATOM 898 C CA . ASN A 1 114 ? 12.729 7.018 -25.606 1.00 92.25 114 ASN A CA 1
ATOM 899 C C . ASN A 1 114 ? 11.943 6.823 -24.296 1.00 92.25 114 ASN A C 1
ATOM 901 O O . ASN A 1 114 ? 11.833 5.708 -23.784 1.00 92.25 114 ASN A O 1
ATOM 905 N N . ARG A 1 115 ? 11.412 7.903 -23.703 1.00 90.44 115 ARG A N 1
ATOM 906 C CA . ARG A 1 115 ? 10.824 7.866 -22.353 1.00 90.44 115 ARG A CA 1
ATOM 907 C C . ARG A 1 115 ? 9.726 6.812 -22.200 1.00 90.44 115 ARG A C 1
ATOM 909 O O . ARG A 1 115 ? 9.672 6.164 -21.163 1.00 90.44 115 ARG A O 1
ATOM 916 N N . VAL A 1 116 ? 8.862 6.657 -23.204 1.00 92.75 116 VAL A N 1
ATOM 917 C CA . VAL A 1 116 ? 7.722 5.724 -23.153 1.00 92.75 116 VAL A CA 1
ATOM 918 C C . VAL A 1 116 ? 8.204 4.281 -23.000 1.00 92.75 116 VAL A C 1
ATOM 920 O O . VAL A 1 116 ? 7.769 3.591 -22.080 1.00 92.75 116 VAL A O 1
ATOM 923 N N . ASP A 1 117 ? 9.156 3.858 -23.829 1.00 93.44 117 ASP A N 1
ATOM 924 C CA . ASP A 1 117 ? 9.707 2.500 -23.786 1.00 93.44 117 ASP A CA 1
ATOM 925 C C . ASP A 1 117 ? 10.518 2.277 -22.503 1.00 93.44 117 ASP A C 1
ATOM 927 O O . ASP A 1 117 ? 10.379 1.258 -21.827 1.00 93.44 117 ASP A O 1
ATOM 931 N N . ASN A 1 118 ? 11.295 3.281 -22.086 1.00 91.31 118 ASN A N 1
ATOM 932 C CA . ASN A 1 118 ? 12.058 3.237 -20.837 1.00 91.31 118 ASN A CA 1
ATOM 933 C C . ASN A 1 118 ? 11.148 3.080 -19.603 1.00 91.31 118 ASN A C 1
ATOM 935 O O . ASN A 1 118 ? 11.460 2.315 -18.684 1.00 91.31 118 ASN A O 1
ATOM 939 N N . GLU A 1 119 ? 10.019 3.793 -19.568 1.00 89.62 119 GLU A N 1
ATOM 940 C CA . GLU A 1 119 ? 9.005 3.658 -18.518 1.00 89.62 119 GLU A CA 1
ATOM 941 C C . GLU A 1 119 ? 8.340 2.279 -18.554 1.00 89.62 119 GLU A C 1
ATOM 943 O O . GLU A 1 119 ? 8.117 1.690 -17.493 1.00 89.62 119 GLU A O 1
ATOM 948 N N . GLN A 1 120 ? 8.077 1.739 -19.746 1.00 92.31 120 GLN A N 1
ATOM 949 C CA . GLN A 1 120 ? 7.499 0.409 -19.916 1.00 92.31 120 GLN A CA 1
ATOM 950 C C . GLN A 1 120 ? 8.439 -0.693 -19.402 1.00 92.31 120 GLN A C 1
ATOM 952 O O . GLN A 1 120 ? 8.017 -1.502 -18.573 1.00 92.31 120 GLN A O 1
ATOM 957 N N . HIS A 1 121 ? 9.725 -0.677 -19.767 1.00 92.50 121 HIS A N 1
ATOM 958 C CA . HIS A 1 121 ? 10.706 -1.646 -19.256 1.00 92.50 121 HIS A CA 1
ATOM 959 C C . HIS A 1 121 ? 10.846 -1.575 -17.727 1.00 92.50 121 HIS A C 1
ATOM 961 O O . HIS A 1 121 ? 10.900 -2.596 -17.037 1.00 92.50 121 HIS A O 1
ATOM 967 N N . ALA A 1 122 ? 10.861 -0.363 -17.161 1.00 91.50 122 ALA A N 1
ATOM 968 C CA . ALA A 1 122 ? 10.900 -0.182 -15.710 1.00 91.50 122 ALA A CA 1
ATOM 969 C C . ALA A 1 122 ? 9.625 -0.705 -15.026 1.00 91.50 122 ALA A C 1
ATOM 971 O O . ALA A 1 122 ? 9.689 -1.283 -13.937 1.00 91.50 122 ALA A O 1
ATOM 972 N N . ARG A 1 123 ? 8.463 -0.513 -15.658 1.00 90.50 123 ARG A N 1
ATOM 973 C CA . ARG A 1 123 ? 7.166 -0.986 -15.170 1.00 90.50 123 ARG A CA 1
ATOM 974 C C . ARG A 1 123 ? 7.097 -2.507 -15.142 1.00 90.50 123 ARG A C 1
ATOM 976 O O . ARG A 1 123 ? 6.663 -3.062 -14.135 1.00 90.50 123 ARG A O 1
ATOM 983 N N . GLU A 1 124 ? 7.536 -3.168 -16.204 1.00 93.12 124 GLU A N 1
ATOM 984 C CA . GLU A 1 124 ? 7.578 -4.631 -16.295 1.00 93.12 124 GLU A CA 1
ATOM 985 C C . GLU A 1 124 ? 8.472 -5.235 -15.213 1.00 93.12 124 GLU A C 1
ATOM 987 O O . GLU A 1 124 ? 8.042 -6.135 -14.487 1.00 93.12 124 GLU A O 1
ATOM 992 N N . LEU A 1 125 ? 9.665 -4.666 -15.014 1.00 93.50 125 LEU A N 1
ATOM 993 C CA . LEU A 1 125 ? 10.570 -5.086 -13.947 1.00 93.50 125 LEU A CA 1
ATOM 994 C C . LEU A 1 125 ? 9.943 -4.908 -12.554 1.00 93.50 125 LEU A C 1
ATOM 996 O O . LEU A 1 125 ? 10.046 -5.797 -11.708 1.00 93.50 125 LEU A O 1
ATOM 1000 N N . LEU A 1 126 ? 9.277 -3.777 -12.297 1.00 91.19 126 LEU A N 1
ATOM 1001 C CA . LEU A 1 126 ? 8.609 -3.526 -11.015 1.00 91.19 126 LEU A CA 1
ATOM 1002 C C . LEU A 1 126 ? 7.437 -4.482 -10.771 1.00 91.19 126 LEU A C 1
ATOM 1004 O O . LEU A 1 126 ? 7.269 -4.949 -9.645 1.00 91.19 126 LEU A O 1
ATOM 1008 N N . ILE A 1 127 ? 6.645 -4.795 -11.802 1.00 90.94 127 ILE A N 1
ATOM 1009 C CA . ILE A 1 127 ? 5.568 -5.792 -11.718 1.00 90.94 127 ILE A CA 1
ATOM 1010 C C . ILE A 1 127 ? 6.155 -7.166 -11.407 1.00 90.94 127 ILE A C 1
ATOM 1012 O O . ILE A 1 127 ? 5.642 -7.857 -10.528 1.00 90.94 127 ILE A O 1
ATOM 1016 N N . HIS A 1 128 ? 7.246 -7.547 -12.071 1.00 91.56 128 HIS A N 1
ATOM 1017 C CA . HIS A 1 128 ? 7.910 -8.818 -11.817 1.00 91.56 128 HIS A CA 1
ATOM 1018 C C . HIS A 1 128 ? 8.452 -8.898 -10.385 1.00 91.56 128 HIS A C 1
ATOM 1020 O O . HIS A 1 128 ? 8.126 -9.836 -9.661 1.00 91.56 128 HIS A O 1
ATOM 1026 N N . ALA A 1 129 ? 9.179 -7.881 -9.920 1.00 90.25 129 ALA A N 1
ATOM 1027 C CA . ALA A 1 129 ? 9.663 -7.815 -8.540 1.00 90.25 129 ALA A CA 1
ATOM 1028 C C . ALA A 1 129 ? 8.508 -7.888 -7.523 1.00 90.25 129 ALA A C 1
ATOM 1030 O O . ALA A 1 129 ? 8.574 -8.613 -6.527 1.00 90.25 129 ALA A O 1
ATOM 1031 N N . ALA A 1 130 ? 7.402 -7.193 -7.802 1.00 87.62 130 ALA A N 1
ATOM 1032 C CA . ALA A 1 130 ? 6.205 -7.251 -6.974 1.00 87.62 130 ALA A CA 1
ATOM 1033 C C . ALA A 1 130 ? 5.546 -8.635 -7.002 1.00 87.62 130 ALA A C 1
ATOM 1035 O O . ALA A 1 130 ? 4.999 -9.094 -5.999 1.00 87.62 130 ALA A O 1
ATOM 1036 N N . SER A 1 131 ? 5.626 -9.336 -8.132 1.00 88.38 131 SER A N 1
ATOM 1037 C CA . SER A 1 131 ? 5.118 -10.696 -8.266 1.00 88.38 131 SER A CA 1
ATOM 1038 C C . SER A 1 131 ? 5.869 -11.690 -7.366 1.00 88.38 131 SER A C 1
ATOM 1040 O O . SER A 1 131 ? 5.254 -12.628 -6.873 1.00 88.38 131 SER A O 1
ATOM 1042 N N . LEU A 1 132 ? 7.146 -11.449 -7.075 1.00 88.50 132 LEU A N 1
ATOM 1043 C CA . LEU A 1 132 ? 7.970 -12.308 -6.216 1.00 88.50 132 LEU A CA 1
ATOM 1044 C C . LEU A 1 132 ? 7.853 -11.968 -4.722 1.00 88.50 132 LEU A C 1
ATOM 1046 O O . LEU A 1 132 ? 8.338 -12.704 -3.866 1.00 88.50 132 LEU A O 1
ATOM 1050 N N . THR A 1 133 ? 7.214 -10.846 -4.397 1.00 85.62 133 THR A N 1
ATOM 1051 C CA . THR A 1 133 ? 7.122 -10.343 -3.028 1.00 85.62 133 THR A CA 1
ATOM 1052 C C . THR A 1 133 ? 5.929 -10.968 -2.299 1.00 85.62 133 THR A C 1
ATOM 1054 O O . THR A 1 133 ? 4.791 -10.875 -2.761 1.00 85.62 133 THR A O 1
ATOM 1057 N N . ALA A 1 134 ? 6.177 -11.563 -1.129 1.00 86.81 134 ALA A N 1
ATOM 1058 C CA . ALA A 1 134 ? 5.130 -12.157 -0.291 1.00 86.81 134 ALA A CA 1
ATOM 1059 C C . ALA A 1 134 ? 4.295 -11.108 0.470 1.00 86.81 134 ALA A C 1
ATOM 1061 O O . ALA A 1 134 ? 3.086 -11.278 0.640 1.00 86.81 134 ALA A O 1
ATOM 1062 N N . ALA A 1 135 ? 4.929 -10.017 0.913 1.00 87.50 135 ALA A N 1
ATOM 1063 C CA . ALA A 1 135 ? 4.290 -8.978 1.714 1.00 87.50 135 ALA A CA 1
ATOM 1064 C C . ALA A 1 135 ? 4.660 -7.567 1.240 1.00 87.50 135 ALA A C 1
ATOM 1066 O O . ALA A 1 135 ? 5.832 -7.255 1.039 1.00 87.50 135 ALA A O 1
ATOM 1067 N N . PHE A 1 136 ? 3.655 -6.704 1.112 1.00 87.94 136 PHE A N 1
ATOM 1068 C CA . PHE A 1 136 ? 3.824 -5.295 0.769 1.00 87.94 136 PHE A CA 1
ATOM 1069 C C . PHE A 1 136 ? 3.515 -4.391 1.950 1.00 87.94 136 PHE A C 1
ATOM 1071 O O . PHE A 1 136 ? 2.377 -4.361 2.402 1.00 87.94 136 PHE A O 1
ATOM 1078 N N . CYS A 1 137 ? 4.487 -3.589 2.378 1.00 90.06 137 CYS A N 1
ATOM 1079 C CA . CYS A 1 137 ? 4.277 -2.541 3.374 1.00 90.06 137 CYS A CA 1
ATOM 1080 C C . CYS A 1 137 ? 4.174 -1.179 2.678 1.00 90.06 137 CYS A C 1
ATOM 1082 O O . CYS A 1 137 ? 5.144 -0.733 2.063 1.00 90.06 137 CYS A O 1
ATOM 1084 N N . CYS A 1 138 ? 3.013 -0.521 2.720 1.00 88.69 138 CYS A N 1
ATOM 1085 C CA . CYS A 1 138 ? 2.827 0.779 2.059 1.00 88.69 138 CYS A CA 1
ATOM 1086 C C . CYS A 1 138 ? 1.647 1.584 2.627 1.00 88.69 138 CYS A C 1
ATOM 1088 O O . CYS A 1 138 ? 0.913 1.112 3.485 1.00 88.69 138 CYS A O 1
ATOM 1090 N N . THR A 1 139 ? 1.449 2.821 2.167 1.00 91.12 139 THR A N 1
ATOM 1091 C CA . THR A 1 139 ? 0.245 3.594 2.520 1.00 91.12 139 THR A CA 1
ATOM 1092 C C . THR A 1 139 ? -0.960 3.132 1.688 1.00 91.12 139 THR A C 1
ATOM 1094 O O . THR A 1 139 ? -0.770 2.660 0.563 1.00 91.12 139 THR A O 1
ATOM 1097 N N . PRO A 1 140 ? -2.212 3.317 2.156 1.00 92.44 140 PRO A N 1
ATOM 1098 C CA . PRO A 1 140 ? -3.404 2.926 1.396 1.00 92.44 140 PRO A CA 1
ATOM 1099 C C . PRO A 1 140 ? -3.472 3.516 -0.022 1.00 92.44 140 PRO A C 1
ATOM 1101 O O . PRO A 1 140 ? -3.874 2.836 -0.965 1.00 92.44 140 PRO A O 1
ATOM 1104 N N . VAL A 1 141 ? -3.023 4.762 -0.207 1.00 91.56 141 VAL A N 1
ATOM 1105 C CA . VAL A 1 141 ? -2.964 5.404 -1.533 1.00 91.56 141 VAL A CA 1
ATOM 1106 C C . VAL A 1 141 ? -1.954 4.701 -2.440 1.00 91.56 141 VAL A C 1
ATOM 1108 O O . VAL A 1 141 ? -2.279 4.370 -3.582 1.00 91.56 141 VAL A O 1
ATOM 1111 N N . THR A 1 142 ? -0.753 4.422 -1.923 1.00 89.94 142 THR A N 1
ATOM 1112 C CA . THR A 1 142 ? 0.290 3.691 -2.659 1.00 89.94 142 THR A CA 1
ATOM 1113 C C . THR A 1 142 ? -0.191 2.289 -3.027 1.00 89.94 142 THR A C 1
ATOM 1115 O O . THR A 1 142 ? -0.009 1.857 -4.163 1.00 89.94 142 THR A O 1
ATOM 1118 N N . PHE A 1 143 ? -0.884 1.603 -2.115 1.00 92.06 143 PHE A N 1
ATOM 1119 C CA . PHE A 1 143 ? -1.516 0.315 -2.398 1.00 92.06 143 PHE A CA 1
ATOM 1120 C C . PHE A 1 143 ? -2.509 0.408 -3.561 1.00 92.06 143 PHE A C 1
ATOM 1122 O O . PHE A 1 143 ? -2.452 -0.395 -4.492 1.00 92.06 143 PHE A O 1
ATOM 1129 N N . GLY A 1 144 ? -3.381 1.421 -3.556 1.00 91.75 144 GLY A N 1
ATOM 1130 C CA . GLY A 1 144 ? -4.319 1.662 -4.652 1.00 91.75 144 GLY A CA 1
ATOM 1131 C C . GLY A 1 144 ? -3.618 1.850 -6.001 1.00 91.75 144 GLY A C 1
ATOM 1132 O O . GLY A 1 144 ? -4.069 1.302 -7.009 1.00 91.75 144 GLY A O 1
ATOM 1133 N N . GLN A 1 145 ? -2.490 2.566 -6.023 1.00 90.56 145 GLN A N 1
ATOM 1134 C CA . GLN A 1 145 ? -1.660 2.731 -7.221 1.00 90.56 145 GLN A CA 1
ATOM 1135 C C . GLN A 1 145 ? -1.036 1.406 -7.670 1.00 90.56 145 GLN A C 1
ATOM 1137 O O . GLN A 1 145 ? -1.151 1.048 -8.842 1.00 90.56 145 GLN A O 1
ATOM 1142 N N . ILE A 1 146 ? -0.435 0.646 -6.749 1.00 88.50 146 ILE A N 1
ATOM 1143 C CA . ILE A 1 146 ? 0.139 -0.674 -7.041 1.00 88.50 146 ILE A CA 1
ATOM 1144 C C . ILE A 1 146 ? -0.933 -1.585 -7.639 1.00 88.50 146 ILE A C 1
ATOM 1146 O O . ILE A 1 146 ? -0.719 -2.167 -8.702 1.00 88.50 146 ILE A O 1
ATOM 1150 N N . LYS A 1 147 ? -2.114 -1.673 -7.022 1.00 90.00 147 LYS A N 1
ATOM 1151 C CA . LYS A 1 147 ? -3.191 -2.541 -7.505 1.00 90.00 147 LYS A CA 1
ATOM 1152 C C . LYS A 1 147 ? -3.687 -2.135 -8.896 1.00 90.00 147 LYS A C 1
ATOM 1154 O O . LYS A 1 147 ? -3.851 -3.005 -9.747 1.00 90.00 147 LYS A O 1
ATOM 1159 N N . ASN A 1 148 ? -3.857 -0.835 -9.153 1.00 90.31 148 ASN A N 1
ATOM 1160 C CA . ASN A 1 148 ? -4.266 -0.325 -10.468 1.00 90.31 148 ASN A CA 1
ATOM 1161 C C . ASN A 1 148 ? -3.250 -0.629 -11.571 1.00 90.31 148 ASN A C 1
ATOM 1163 O O . ASN A 1 148 ? -3.628 -0.803 -12.726 1.00 90.31 148 ASN A O 1
ATOM 1167 N N . HIS A 1 149 ? -1.961 -0.634 -11.235 1.00 86.50 149 HIS A N 1
ATOM 1168 C CA . HIS A 1 149 ? -0.904 -0.725 -12.231 1.00 86.50 149 HIS A CA 1
ATOM 1169 C C . HIS A 1 149 ? -0.364 -2.139 -12.437 1.00 86.50 149 HIS A C 1
ATOM 1171 O O . HIS A 1 149 ? 0.062 -2.450 -13.547 1.00 86.50 149 HIS A O 1
ATOM 1177 N N . THR A 1 150 ? -0.402 -2.985 -11.410 1.00 85.81 150 THR A N 1
ATOM 1178 C CA . THR A 1 150 ? 0.165 -4.340 -11.451 1.00 85.81 150 THR A CA 1
ATOM 1179 C C . THR A 1 150 ? -0.882 -5.432 -11.668 1.00 85.81 150 THR A C 1
ATOM 1181 O O . THR A 1 150 ? -0.532 -6.522 -12.102 1.00 85.81 150 THR A O 1
ATOM 1184 N N . GLY A 1 151 ? -2.154 -5.183 -11.334 1.00 84.00 151 GLY A N 1
ATOM 1185 C CA . GLY A 1 151 ? -3.216 -6.193 -11.387 1.00 84.00 151 GLY A CA 1
ATOM 1186 C C . GLY A 1 151 ? -3.124 -7.291 -10.316 1.00 84.00 151 GLY A C 1
ATOM 1187 O O . GLY A 1 151 ? -4.090 -8.033 -10.143 1.00 84.00 151 GLY A O 1
ATOM 1188 N N . LEU A 1 152 ? -2.036 -7.356 -9.539 1.00 86.56 152 LEU A N 1
ATOM 1189 C CA . LEU A 1 152 ? -1.756 -8.424 -8.571 1.00 86.56 152 LEU A CA 1
ATOM 1190 C C . LEU A 1 152 ? -2.891 -8.616 -7.556 1.00 86.56 152 LEU A C 1
ATOM 1192 O O . LEU A 1 152 ? -3.455 -7.648 -7.044 1.00 86.56 152 LEU A O 1
ATOM 1196 N N . GLY A 1 153 ? -3.254 -9.869 -7.281 1.00 89.19 153 GLY A N 1
ATOM 1197 C CA . GLY A 1 153 ? -4.227 -10.225 -6.245 1.00 89.19 153 GLY A CA 1
ATOM 1198 C C . GLY A 1 153 ? -3.639 -10.098 -4.839 1.00 89.19 153 GLY A C 1
ATOM 1199 O O . GLY A 1 153 ? -2.450 -10.333 -4.648 1.00 89.19 153 GLY A O 1
ATOM 1200 N N . TYR A 1 154 ? -4.473 -9.741 -3.866 1.00 91.06 154 TYR A N 1
ATOM 1201 C CA . TYR A 1 154 ? -4.129 -9.752 -2.444 1.00 91.06 154 TYR A CA 1
ATOM 1202 C C . TYR A 1 154 ? -5.262 -10.438 -1.693 1.00 91.06 154 TYR A C 1
ATOM 1204 O O . TYR A 1 154 ? -6.425 -10.098 -1.901 1.00 91.06 154 TYR A O 1
ATOM 1212 N N . ASN A 1 155 ? -4.922 -11.409 -0.849 1.00 92.81 155 ASN A N 1
ATOM 1213 C CA . ASN A 1 155 ? -5.906 -12.243 -0.154 1.00 92.81 155 ASN A CA 1
ATOM 1214 C C . ASN A 1 155 ? -6.065 -11.838 1.313 1.00 92.81 155 ASN A C 1
ATOM 1216 O O . ASN A 1 155 ? -7.089 -12.127 1.926 1.00 92.81 155 ASN A O 1
ATOM 1220 N N . PHE A 1 156 ? -5.061 -11.160 1.870 1.00 95.38 156 PHE A N 1
ATOM 1221 C CA . PHE A 1 156 ? -5.068 -10.703 3.250 1.00 95.38 156 PHE A CA 1
ATOM 1222 C C . PHE A 1 156 ? -4.484 -9.296 3.353 1.00 95.38 156 PHE A C 1
ATOM 1224 O O . PHE A 1 156 ? -3.400 -9.019 2.832 1.00 95.38 156 PHE A O 1
ATOM 1231 N N . ILE A 1 157 ? -5.215 -8.401 4.010 1.00 96.12 157 ILE A N 1
ATOM 1232 C CA . ILE A 1 157 ? -4.843 -6.997 4.162 1.00 96.12 157 ILE A CA 1
ATOM 1233 C C . ILE A 1 157 ? -4.890 -6.628 5.642 1.00 96.12 157 ILE A C 1
ATOM 1235 O O . ILE A 1 157 ? -5.914 -6.776 6.305 1.00 96.12 157 ILE A O 1
ATOM 1239 N N . VAL A 1 158 ? -3.778 -6.105 6.145 1.00 96.31 158 VAL A N 1
ATOM 1240 C CA . VAL A 1 158 ? -3.663 -5.532 7.484 1.00 96.31 158 VAL A CA 1
ATOM 1241 C C . VAL A 1 158 ? -3.747 -4.014 7.358 1.00 96.31 158 VAL A C 1
ATOM 1243 O O . VAL A 1 158 ? -2.964 -3.413 6.629 1.00 96.31 158 VAL A O 1
ATOM 1246 N N . LEU A 1 159 ? -4.701 -3.396 8.048 1.00 95.75 159 LEU A N 1
ATOM 1247 C CA . LEU A 1 159 ? -4.791 -1.952 8.251 1.00 95.75 159 LEU A CA 1
ATOM 1248 C C . LEU A 1 159 ? -4.295 -1.638 9.658 1.00 95.75 159 LEU A C 1
ATOM 1250 O O . LEU A 1 159 ? -5.039 -1.796 10.621 1.00 95.75 159 LEU A O 1
ATOM 1254 N N . ASP A 1 160 ? -3.050 -1.210 9.767 1.00 94.50 160 ASP A N 1
ATOM 1255 C CA . ASP A 1 160 ? -2.418 -0.820 11.018 1.00 94.50 160 ASP A CA 1
ATOM 1256 C C . ASP A 1 160 ? -2.517 0.694 11.238 1.00 94.50 160 ASP A C 1
ATOM 1258 O O . ASP A 1 160 ? -2.615 1.481 10.287 1.00 94.50 160 ASP A O 1
ATOM 1262 N N . GLU A 1 161 ? -2.522 1.108 12.504 1.00 93.88 161 GLU A N 1
ATOM 1263 C CA . GLU A 1 161 ? -2.789 2.491 12.913 1.00 93.88 161 GLU A CA 1
ATOM 1264 C C . GLU A 1 161 ? -4.101 3.042 12.309 1.00 93.88 161 GLU A C 1
ATOM 1266 O O . GLU A 1 161 ? -4.215 4.217 11.951 1.00 93.88 161 GLU A O 1
ATOM 1271 N N . ALA A 1 162 ? -5.122 2.188 12.178 1.00 94.50 162 ALA A N 1
ATOM 1272 C CA . ALA A 1 162 ? -6.381 2.487 11.497 1.00 94.50 162 ALA A CA 1
ATOM 1273 C C . ALA A 1 162 ? -7.174 3.629 12.147 1.00 94.50 162 ALA A C 1
ATOM 1275 O O . ALA A 1 162 ? -7.901 4.340 11.457 1.00 94.50 162 ALA A O 1
ATOM 1276 N N . ALA A 1 163 ? -6.997 3.851 13.451 1.00 93.62 163 ALA A N 1
ATOM 1277 C CA . ALA A 1 163 ? -7.581 4.992 14.153 1.00 93.62 163 ALA A CA 1
ATOM 1278 C C . ALA A 1 163 ? -7.022 6.343 13.664 1.00 93.62 163 ALA A C 1
ATOM 1280 O O . ALA A 1 163 ? -7.702 7.363 13.757 1.00 93.62 163 ALA A O 1
ATOM 1281 N N . ARG A 1 164 ? -5.805 6.354 13.100 1.00 92.19 164 ARG A N 1
ATOM 1282 C CA . ARG A 1 164 ? -5.102 7.564 12.647 1.00 92.19 164 ARG A CA 1
ATOM 1283 C C . ARG A 1 164 ? -5.430 7.964 11.209 1.00 92.19 164 ARG A C 1
ATOM 1285 O O . ARG A 1 164 ? -5.034 9.043 10.771 1.00 92.19 164 ARG A O 1
ATOM 1292 N N . MET A 1 165 ? -6.104 7.103 10.444 1.00 90.25 165 MET A N 1
ATOM 1293 C CA . MET A 1 165 ? -6.443 7.365 9.044 1.00 90.25 165 MET A CA 1
ATOM 1294 C C . MET A 1 165 ? -7.922 7.751 8.890 1.00 90.25 165 MET A C 1
ATOM 1296 O O . MET A 1 165 ? -8.778 7.140 9.531 1.00 90.25 165 MET A O 1
ATOM 1300 N N . PRO A 1 166 ? -8.257 8.739 8.034 1.00 91.81 166 PRO A N 1
ATOM 1301 C CA . PRO A 1 166 ? -9.645 9.002 7.675 1.00 91.81 166 PRO A CA 1
ATOM 1302 C C . PRO A 1 166 ? -10.310 7.746 7.107 1.00 91.81 166 PRO A C 1
ATOM 1304 O O . PRO A 1 166 ? -9.661 6.972 6.399 1.00 91.81 166 PRO A O 1
ATOM 1307 N N . GLU A 1 167 ? -11.616 7.597 7.332 1.00 93.94 167 GLU A N 1
ATOM 1308 C CA . GLU A 1 167 ? -12.426 6.486 6.802 1.00 93.94 167 GLU A CA 1
ATOM 1309 C C . GLU A 1 167 ? -12.183 6.249 5.301 1.00 93.94 167 GLU A C 1
ATOM 1311 O O . GLU A 1 167 ? -12.011 5.113 4.862 1.00 93.94 167 GLU A O 1
ATOM 1316 N N . SER A 1 168 ? -12.055 7.321 4.515 1.00 91.81 168 SER A N 1
ATOM 1317 C CA . SER A 1 168 ? -11.794 7.233 3.075 1.00 91.81 168 SER A CA 1
ATOM 1318 C C . SER A 1 168 ? -10.493 6.508 2.718 1.00 91.81 168 SER A C 1
ATOM 1320 O O . SER A 1 168 ? -10.457 5.834 1.691 1.00 91.81 168 SER A O 1
ATOM 1322 N N . LEU A 1 169 ? -9.440 6.603 3.538 1.00 92.75 169 LEU A N 1
ATOM 1323 C CA . LEU A 1 169 ? -8.188 5.881 3.298 1.00 92.75 169 LEU A CA 1
ATOM 1324 C C . LEU A 1 169 ? -8.331 4.391 3.610 1.00 92.75 169 LEU A C 1
ATOM 1326 O O . LEU A 1 169 ? -7.836 3.572 2.836 1.00 92.75 169 LEU A O 1
ATOM 1330 N N . SER A 1 170 ? -9.041 4.032 4.685 1.00 94.25 170 SER A N 1
ATOM 1331 C CA . SER A 1 170 ? -9.323 2.629 5.024 1.00 94.25 170 SER A CA 1
ATOM 1332 C C . SER A 1 170 ? -10.148 1.927 3.940 1.00 94.25 170 SER A C 1
ATOM 1334 O O . SER A 1 170 ? -9.973 0.733 3.707 1.00 94.25 170 SER A O 1
ATOM 1336 N N . LEU A 1 171 ? -11.010 2.672 3.240 1.00 95.38 171 LEU A N 1
ATOM 1337 C CA . LEU A 1 171 ? -11.858 2.140 2.171 1.00 95.38 171 LEU A CA 1
ATOM 1338 C C . LEU A 1 171 ? -11.112 1.867 0.855 1.00 95.38 171 LEU A C 1
ATOM 1340 O O . LEU A 1 171 ? -11.604 1.082 0.048 1.00 95.38 171 LEU A O 1
ATOM 1344 N N . ILE A 1 172 ? -9.933 2.459 0.618 1.00 95.25 172 ILE A N 1
ATOM 1345 C CA . ILE A 1 172 ? -9.158 2.223 -0.617 1.00 95.25 172 ILE A CA 1
ATOM 1346 C C . ILE A 1 172 ? -8.868 0.729 -0.830 1.00 95.25 172 ILE A C 1
ATOM 1348 O O . ILE A 1 172 ? -9.242 0.203 -1.881 1.00 95.25 172 ILE A O 1
ATOM 1352 N N . PRO A 1 173 ? -8.220 0.016 0.111 1.00 95.19 173 PRO A N 1
ATOM 1353 C CA . PRO A 1 173 ? -7.933 -1.399 -0.080 1.00 95.19 173 PRO A CA 1
ATOM 1354 C C . PRO A 1 173 ? -9.195 -2.262 -0.126 1.00 95.19 173 PRO A C 1
ATOM 1356 O O . PRO A 1 173 ? -9.231 -3.200 -0.915 1.00 95.19 173 PRO A O 1
ATOM 1359 N N . MET A 1 174 ? -10.240 -1.908 0.628 1.00 95.62 174 MET A N 1
ATOM 1360 C CA . MET A 1 174 ? -11.532 -2.609 0.602 1.00 95.62 174 MET A CA 1
ATOM 1361 C C . MET A 1 174 ? -12.201 -2.523 -0.770 1.00 95.62 174 MET A C 1
ATOM 1363 O O . MET A 1 174 ? -12.643 -3.529 -1.312 1.00 95.62 174 MET A O 1
ATOM 1367 N N . ALA A 1 175 ? -12.199 -1.342 -1.390 1.00 96.00 175 ALA A N 1
ATOM 1368 C CA . ALA A 1 175 ? -12.738 -1.158 -2.734 1.00 96.00 175 ALA A CA 1
ATOM 1369 C C . ALA A 1 175 ? -11.887 -1.847 -3.815 1.00 96.00 175 ALA A C 1
ATOM 1371 O O . ALA A 1 175 ? -12.398 -2.249 -4.857 1.00 96.00 175 ALA A O 1
ATOM 1372 N N . LYS A 1 176 ? -10.570 -1.951 -3.598 1.00 94.94 176 LYS A N 1
ATOM 1373 C CA . LYS A 1 176 ? -9.627 -2.534 -4.563 1.00 94.94 176 LYS A CA 1
ATOM 1374 C C . LYS A 1 176 ? -9.524 -4.056 -4.478 1.00 94.94 176 LYS A C 1
ATOM 1376 O O . LYS A 1 176 ? -9.166 -4.677 -5.479 1.00 94.94 176 LYS A O 1
ATOM 1381 N N . CYS A 1 177 ? -9.792 -4.632 -3.310 1.00 95.00 177 CYS A N 1
ATOM 1382 C CA . CYS A 1 177 ? -9.733 -6.066 -3.034 1.00 95.00 177 CYS A CA 1
ATOM 1383 C C . CYS A 1 177 ? -10.929 -6.478 -2.148 1.00 95.00 177 CYS A C 1
ATOM 1385 O O . CYS A 1 177 ? -10.722 -6.796 -0.979 1.00 95.00 177 CYS A O 1
ATOM 1387 N N . PRO A 1 178 ? -12.169 -6.465 -2.675 1.00 94.81 178 PRO A N 1
ATOM 1388 C CA . PRO A 1 178 ? -13.369 -6.748 -1.880 1.00 94.81 178 PRO A CA 1
ATOM 1389 C C . PRO A 1 178 ? -13.401 -8.172 -1.306 1.00 94.81 178 PRO A C 1
ATOM 1391 O O . PRO A 1 178 ? -13.937 -8.378 -0.225 1.00 94.81 178 PRO A O 1
ATOM 1394 N N . GLU A 1 179 ? -12.767 -9.129 -1.987 1.00 93.69 179 GLU A N 1
ATOM 1395 C CA . GLU A 1 179 ? -12.694 -10.536 -1.565 1.00 93.69 179 GLU A CA 1
ATOM 1396 C C . GLU A 1 179 ? -11.565 -10.820 -0.556 1.00 93.69 179 GLU A C 1
ATOM 1398 O O . GLU A 1 179 ? -11.381 -11.958 -0.123 1.00 93.69 179 GLU A O 1
ATOM 1403 N N . ALA A 1 180 ? -10.747 -9.818 -0.211 1.00 94.88 180 ALA A N 1
ATOM 1404 C CA . ALA A 1 180 ? -9.658 -10.013 0.738 1.00 94.88 180 ALA A CA 1
ATOM 1405 C C . ALA A 1 180 ? -10.187 -10.120 2.173 1.00 94.88 180 ALA A C 1
ATOM 1407 O O . ALA A 1 180 ? -11.164 -9.483 2.558 1.00 94.88 180 ALA A O 1
ATOM 1408 N N . SER A 1 181 ? -9.485 -10.884 3.003 1.00 95.88 181 SER A N 1
ATOM 1409 C CA . SER A 1 181 ? -9.685 -10.843 4.450 1.00 95.88 181 SER A CA 1
ATOM 1410 C C . SER A 1 181 ? -8.975 -9.625 5.045 1.00 95.88 181 SER A C 1
ATOM 1412 O O . SER A 1 181 ? -7.829 -9.340 4.690 1.00 95.88 181 SER A O 1
ATOM 1414 N N . PHE A 1 182 ? -9.637 -8.924 5.968 1.00 96.06 182 PHE A N 1
ATOM 1415 C CA . PHE A 1 182 ? -9.125 -7.692 6.573 1.00 96.06 182 PHE A CA 1
ATOM 1416 C C . PHE A 1 182 ? -8.860 -7.863 8.067 1.00 96.06 182 PHE A C 1
ATOM 1418 O O . PHE A 1 182 ? -9.733 -8.296 8.817 1.00 96.06 182 PHE A O 1
ATOM 1425 N N . LEU A 1 183 ? -7.674 -7.447 8.507 1.00 96.50 183 LEU A N 1
ATOM 1426 C CA . LEU A 1 183 ? -7.349 -7.234 9.913 1.00 96.50 183 LEU A CA 1
ATOM 1427 C C . LEU A 1 183 ? -7.162 -5.735 10.143 1.00 96.50 183 LEU A C 1
ATOM 1429 O O . LEU A 1 183 ? -6.250 -5.139 9.583 1.00 96.50 183 LEU A O 1
ATOM 1433 N N . ILE A 1 184 ? -8.024 -5.124 10.955 1.00 96.50 184 ILE A N 1
ATOM 1434 C CA . ILE A 1 184 ? -8.004 -3.681 11.223 1.00 96.50 184 ILE A CA 1
ATOM 1435 C C . ILE A 1 184 ? -7.555 -3.461 12.666 1.00 96.50 184 ILE A C 1
ATOM 1437 O O . ILE A 1 184 ? -8.211 -3.918 13.601 1.00 96.50 184 ILE A O 1
ATOM 1441 N N . ILE A 1 185 ? -6.433 -2.771 12.837 1.00 95.62 185 ILE A N 1
ATOM 1442 C CA . ILE A 1 185 ? -5.755 -2.546 14.113 1.00 95.62 185 ILE A CA 1
ATOM 1443 C C . ILE A 1 185 ? -5.677 -1.041 14.348 1.00 95.62 185 ILE A C 1
ATOM 1445 O O . ILE A 1 185 ? -5.268 -0.287 13.469 1.00 95.62 185 ILE A O 1
ATOM 1449 N N . GLY A 1 186 ? -6.068 -0.585 15.533 1.00 94.00 186 GLY A N 1
ATOM 1450 C CA . GLY A 1 186 ? -6.013 0.826 15.890 1.00 94.00 186 GLY A CA 1
ATOM 1451 C C . GLY A 1 186 ? -6.266 1.062 17.372 1.00 94.00 186 GLY A C 1
ATOM 1452 O O . GLY A 1 186 ? -6.617 0.146 18.116 1.00 94.00 186 GLY A O 1
ATOM 1453 N N . ASP A 1 187 ? -6.090 2.314 17.784 1.00 93.31 187 ASP A N 1
ATOM 1454 C CA . ASP A 1 187 ? -6.356 2.789 19.138 1.00 93.31 187 ASP A CA 1
ATOM 1455 C C . ASP A 1 187 ? -6.967 4.198 19.071 1.00 93.31 187 ASP A C 1
ATOM 1457 O O . ASP A 1 187 ? -6.276 5.172 18.772 1.00 93.31 187 ASP A O 1
ATOM 1461 N N . ASN A 1 188 ? -8.270 4.318 19.348 1.00 90.81 188 ASN A N 1
ATOM 1462 C CA . ASN A 1 188 ? -8.978 5.607 19.316 1.00 90.81 188 ASN A CA 1
ATOM 1463 C C . ASN A 1 188 ? -8.599 6.540 20.476 1.00 90.81 188 ASN A C 1
ATOM 1465 O O . ASN A 1 188 ? -9.006 7.701 20.480 1.00 90.81 188 ASN A O 1
ATOM 1469 N N . LYS A 1 189 ? -7.811 6.070 21.454 1.00 88.31 189 LYS A N 1
ATOM 1470 C CA . LYS A 1 189 ? -7.232 6.929 22.498 1.00 88.31 189 LYS A CA 1
ATOM 1471 C C . LYS A 1 189 ? -5.943 7.623 22.039 1.00 88.31 189 LYS A C 1
ATOM 1473 O O . LYS A 1 189 ? -5.433 8.484 22.758 1.00 88.31 189 LYS A O 1
ATOM 1478 N N . GLN A 1 190 ? -5.393 7.247 20.882 1.00 85.62 190 GLN A N 1
ATOM 1479 C CA . GLN A 1 190 ? -4.226 7.891 20.275 1.00 85.62 190 GLN A CA 1
ATOM 1480 C C . GLN A 1 190 ? -4.638 9.004 19.298 1.00 85.62 190 GLN A C 1
ATOM 1482 O O . GLN A 1 190 ? -5.785 9.442 19.266 1.00 85.62 190 GLN A O 1
ATOM 1487 N N . PHE A 1 191 ? -3.675 9.528 18.532 1.00 83.88 191 PHE A N 1
ATOM 1488 C CA . PHE A 1 191 ? -3.914 10.601 17.568 1.00 83.88 191 PHE A CA 1
ATOM 1489 C C . PHE A 1 191 ? -4.900 10.167 16.478 1.00 83.88 191 PHE A C 1
ATOM 1491 O O . PHE A 1 191 ? -4.607 9.248 15.724 1.00 83.88 191 PHE A O 1
ATOM 1498 N N . GLY A 1 192 ? -6.028 10.863 16.344 1.00 87.06 192 GLY A N 1
ATOM 1499 C CA . GLY A 1 192 ? -6.973 10.631 15.252 1.00 87.06 192 GLY A CA 1
ATOM 1500 C C . GLY A 1 192 ? -6.503 11.183 13.895 1.00 87.06 192 GLY A C 1
ATOM 1501 O O . GLY A 1 192 ? -5.381 11.692 13.765 1.00 87.06 192 GLY A O 1
ATOM 1502 N N . PRO A 1 193 ? -7.368 11.120 12.869 1.00 87.12 193 PRO A N 1
ATOM 1503 C CA . PRO A 1 193 ? -7.077 11.657 11.548 1.00 87.12 193 PRO A CA 1
ATOM 1504 C C . PRO A 1 193 ? -6.817 13.168 11.568 1.00 87.12 193 PRO A C 1
ATOM 1506 O O . PRO A 1 193 ? -7.564 13.942 12.165 1.00 87.12 193 PRO A O 1
ATOM 1509 N N . VAL A 1 194 ? -5.774 13.608 10.860 1.00 82.50 194 VAL A N 1
ATOM 1510 C CA . VAL A 1 194 ? -5.428 15.033 10.756 1.00 82.50 194 VAL A CA 1
ATOM 1511 C C . VAL A 1 194 ? -6.211 15.683 9.616 1.00 82.50 194 VAL A C 1
ATOM 1513 O O . VAL A 1 194 ? -6.067 15.304 8.454 1.00 82.50 194 VAL A O 1
ATOM 1516 N N . VAL A 1 195 ? -6.999 16.715 9.929 1.00 77.88 195 VAL A N 1
ATOM 1517 C CA . VAL A 1 195 ? -7.782 17.476 8.944 1.00 77.88 195 VAL A CA 1
ATOM 1518 C C . VAL A 1 195 ? -7.455 18.962 9.045 1.00 77.88 195 VAL A C 1
ATOM 1520 O O . VAL A 1 195 ? -7.965 19.671 9.905 1.00 77.88 195 VAL A O 1
ATOM 1523 N N . ALA A 1 196 ? -6.657 19.467 8.103 1.00 72.50 196 ALA A N 1
ATOM 1524 C CA . ALA A 1 196 ? -6.196 20.861 8.096 1.00 72.50 196 ALA A CA 1
ATOM 1525 C C . ALA A 1 196 ? -7.321 21.915 7.977 1.00 72.50 196 ALA A C 1
ATOM 1527 O O . ALA A 1 196 ? -7.093 23.099 8.206 1.00 72.50 196 ALA A O 1
ATOM 1528 N N . THR A 1 197 ? -8.531 21.511 7.577 1.00 69.94 197 THR A N 1
ATOM 1529 C CA . THR A 1 197 ? -9.653 22.428 7.323 1.00 69.94 197 THR A CA 1
ATOM 1530 C C . THR A 1 197 ? -10.627 22.571 8.490 1.00 69.94 197 THR A C 1
ATOM 1532 O O . THR A 1 197 ? -11.588 23.318 8.349 1.00 69.94 197 THR A O 1
ATOM 1535 N N . LEU A 1 198 ? -10.461 21.818 9.580 1.00 67.75 198 LEU A N 1
ATOM 1536 C CA . LEU A 1 198 ? -11.424 21.816 10.689 1.00 67.75 198 LEU A CA 1
ATOM 1537 C C . LEU A 1 198 ? -11.306 23.066 11.575 1.00 67.75 198 LEU A C 1
ATOM 1539 O O . LEU A 1 198 ? -12.326 23.610 11.981 1.00 67.75 198 LEU A O 1
ATOM 1543 N N . ASP A 1 199 ? -10.090 23.584 11.762 1.00 68.31 199 ASP A N 1
ATOM 1544 C CA . ASP A 1 199 ? -9.817 24.718 12.662 1.00 68.31 199 ASP A CA 1
ATOM 1545 C C . ASP A 1 199 ? -9.768 26.082 11.94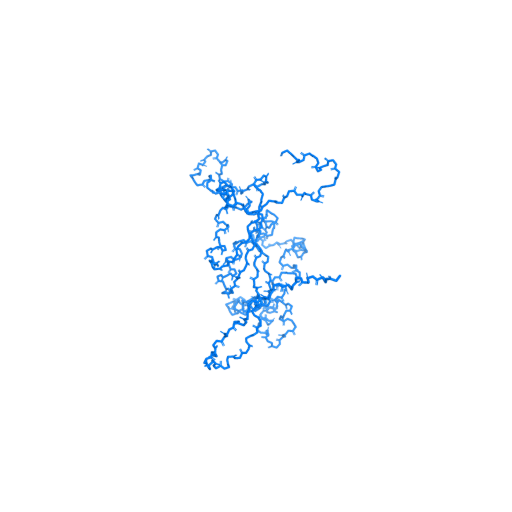9 1.00 68.31 199 ASP A C 1
ATOM 1547 O O . ASP A 1 199 ? -9.369 27.102 12.523 1.00 68.31 199 ASP A O 1
ATOM 1551 N N . ARG A 1 200 ? -10.166 26.130 10.672 1.00 72.31 200 ARG A N 1
ATOM 1552 C CA . ARG A 1 200 ? -10.167 27.368 9.887 1.00 72.31 200 ARG A CA 1
ATOM 1553 C C . ARG A 1 200 ? -11.379 28.229 10.229 1.00 72.31 200 ARG A C 1
ATOM 1555 O O . ARG A 1 200 ? -12.499 27.944 9.821 1.00 72.31 200 ARG A O 1
ATOM 1562 N N . LYS A 1 201 ? -11.135 29.337 10.936 1.00 71.62 201 LYS A N 1
ATOM 1563 C CA . LYS A 1 201 ? -12.168 30.331 11.289 1.00 71.62 201 LYS A CA 1
ATOM 1564 C C . LYS A 1 201 ? -12.798 31.013 10.071 1.00 71.62 201 LYS A C 1
ATOM 1566 O O . LYS A 1 201 ? -13.916 31.503 10.163 1.00 71.62 201 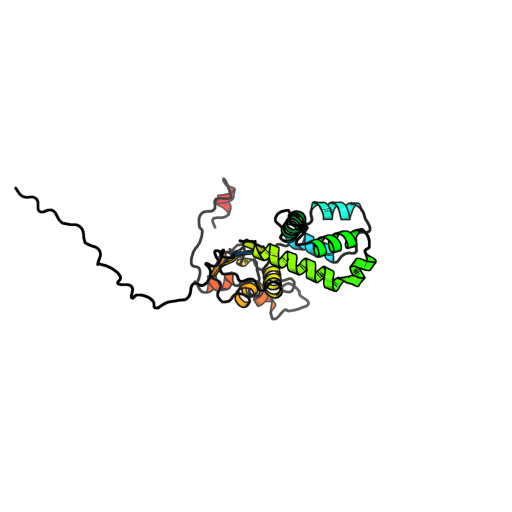LYS A O 1
ATOM 1571 N N . ASP A 1 202 ? -12.076 31.061 8.957 1.00 81.00 202 ASP A N 1
ATOM 1572 C CA . ASP A 1 202 ? -12.486 31.705 7.710 1.00 81.00 202 ASP A CA 1
ATOM 1573 C C . ASP A 1 202 ? -13.201 30.758 6.735 1.00 81.00 202 ASP A C 1
ATOM 1575 O O . ASP A 1 202 ? -13.720 31.203 5.713 1.00 81.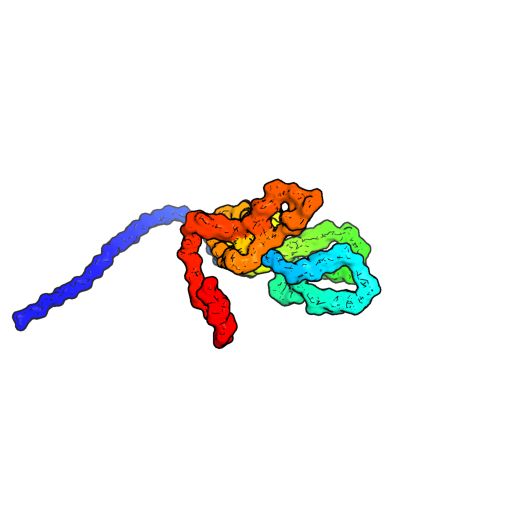00 202 ASP A O 1
ATOM 1579 N N . TRP A 1 203 ? -13.234 29.455 7.029 1.00 74.75 203 TRP A N 1
ATOM 1580 C CA . TRP A 1 203 ? -13.807 28.457 6.136 1.00 74.75 203 TRP A CA 1
ATOM 1581 C C . TRP A 1 203 ? -14.414 27.289 6.909 1.00 74.75 203 TRP A C 1
ATOM 1583 O O . TRP A 1 203 ? -13.704 26.427 7.428 1.00 74.75 203 TRP A O 1
ATOM 1593 N N . GLN A 1 204 ? -15.745 27.204 6.917 1.00 70.81 204 GLN A N 1
ATOM 1594 C CA . GLN A 1 204 ? -16.437 26.086 7.544 1.00 70.81 204 GLN A CA 1
ATOM 1595 C C . GLN A 1 204 ? -16.516 24.897 6.585 1.00 70.81 204 GLN A C 1
ATOM 1597 O O . GLN A 1 204 ? -17.167 24.936 5.541 1.00 70.81 204 GLN A O 1
ATOM 1602 N N . SER A 1 205 ? -15.850 23.802 6.943 1.00 73.75 205 SER A N 1
ATOM 1603 C CA . SER A 1 205 ? -15.925 22.576 6.159 1.00 73.75 205 SER A CA 1
ATOM 1604 C C . SER A 1 205 ? -17.140 21.732 6.550 1.00 73.75 205 SER A C 1
ATOM 1606 O O . SER A 1 205 ? -17.129 21.092 7.597 1.00 73.75 205 SER A O 1
ATOM 1608 N N . PHE A 1 206 ? -18.138 21.639 5.664 1.00 75.62 206 PHE A N 1
ATOM 1609 C CA . PHE A 1 206 ? -19.305 20.756 5.850 1.00 75.62 206 PHE A CA 1
ATOM 1610 C C . PHE A 1 206 ? -18.926 19.279 6.053 1.00 75.62 206 PHE A C 1
ATOM 1612 O O . PHE A 1 206 ? -19.541 18.581 6.850 1.00 75.62 206 PHE A O 1
ATOM 1619 N N . PHE A 1 207 ? -17.870 18.817 5.377 1.00 78.25 207 PHE A N 1
ATOM 1620 C CA . PHE A 1 207 ? -17.355 17.445 5.486 1.00 78.25 207 PHE A CA 1
ATOM 1621 C C . PHE A 1 207 ? -16.166 17.315 6.449 1.00 78.25 207 PHE A C 1
ATOM 1623 O O . PHE A 1 207 ? -15.569 16.246 6.542 1.00 78.25 207 PHE A O 1
ATOM 1630 N N . GLY A 1 208 ? -15.784 18.393 7.143 1.00 77.81 208 GLY A N 1
ATOM 1631 C CA . GLY A 1 208 ? -14.662 18.405 8.083 1.00 77.81 208 GLY A CA 1
ATOM 1632 C C . GLY A 1 208 ? -14.792 17.321 9.155 1.00 77.81 208 GLY A C 1
ATOM 1633 O O . GLY A 1 208 ? -13.892 16.487 9.243 1.00 77.81 208 GLY A O 1
ATOM 1634 N N . PRO A 1 209 ? -15.926 17.260 9.882 1.00 78.44 209 PRO A N 1
ATOM 1635 C CA . PRO A 1 209 ? -16.166 16.223 10.883 1.00 78.44 209 PRO A CA 1
ATOM 1636 C C . PRO A 1 209 ? -16.068 14.806 10.311 1.00 78.44 209 PRO A C 1
ATOM 1638 O O . PRO A 1 209 ? -15.399 13.962 10.891 1.00 78.44 209 PRO A O 1
ATOM 1641 N N . GLN A 1 210 ? -16.644 14.561 9.129 1.00 80.62 210 GLN A N 1
ATOM 1642 C CA . GLN A 1 210 ? -16.579 13.248 8.480 1.00 80.62 210 GLN A CA 1
ATOM 1643 C C . GLN A 1 210 ? -15.143 12.852 8.107 1.00 80.62 210 GLN A C 1
ATOM 1645 O O . GLN A 1 210 ? -14.769 11.691 8.234 1.00 80.62 210 GLN A O 1
ATOM 1650 N N . ARG A 1 211 ? -14.313 13.808 7.673 1.00 82.31 211 ARG A N 1
ATOM 1651 C CA . ARG A 1 211 ? -12.897 13.559 7.354 1.00 82.31 211 ARG A CA 1
ATOM 1652 C C . ARG A 1 211 ? -12.023 13.332 8.588 1.00 82.31 211 ARG A C 1
ATOM 1654 O O . ARG A 1 211 ? -10.921 12.813 8.436 1.00 82.31 211 ARG A O 1
ATOM 1661 N N . ALA A 1 212 ? -12.496 13.722 9.771 1.00 86.25 212 ALA A N 1
ATOM 1662 C CA . ALA A 1 212 ? -11.821 13.488 11.045 1.00 86.25 212 ALA A CA 1
ATOM 1663 C C . ALA A 1 212 ? -12.267 12.193 11.735 1.00 86.25 212 ALA A C 1
ATOM 1665 O O . ALA A 1 212 ? -11.746 11.864 12.793 1.00 86.25 212 ALA A O 1
ATOM 1666 N N . THR A 1 213 ? -13.206 11.451 11.147 1.00 90.44 213 THR A N 1
ATOM 1667 C CA . THR A 1 213 ? -13.639 10.151 11.659 1.00 90.44 213 THR A CA 1
ATOM 1668 C C . THR A 1 213 ? -12.877 9.035 10.953 1.00 90.44 213 THR A C 1
ATOM 1670 O O . THR A 1 213 ? -12.794 8.997 9.720 1.00 90.44 213 THR A O 1
ATOM 1673 N N . SER A 1 214 ? -12.314 8.115 11.735 1.00 94.94 214 SER A N 1
ATOM 1674 C CA . SER A 1 214 ? -11.714 6.892 11.202 1.00 94.94 214 SER A CA 1
ATOM 1675 C C . SER A 1 214 ? -12.767 5.792 11.048 1.00 94.94 214 SER A C 1
ATOM 1677 O O . SER A 1 214 ? -13.782 5.764 11.750 1.00 94.94 214 SER A O 1
ATOM 1679 N N . LEU A 1 215 ? -12.523 4.837 10.146 1.00 95.31 215 LEU A N 1
ATOM 1680 C CA . LEU A 1 215 ? -13.376 3.646 10.059 1.00 95.31 215 LEU A CA 1
ATOM 1681 C C . LEU A 1 215 ? -13.314 2.831 11.363 1.00 95.31 215 LEU A C 1
ATOM 1683 O O . LEU A 1 215 ? -14.323 2.294 11.813 1.00 95.31 215 LEU A O 1
ATOM 1687 N N . PHE A 1 216 ? -12.138 2.782 11.992 1.00 95.81 216 PHE A N 1
ATOM 1688 C CA . PHE A 1 216 ? -11.920 2.075 13.250 1.00 95.81 216 PHE A CA 1
ATOM 1689 C C . PHE A 1 216 ? -12.778 2.643 14.393 1.00 95.81 216 PHE A C 1
ATOM 1691 O O . PHE A 1 216 ? -13.378 1.885 15.151 1.00 95.81 216 PHE A O 1
ATOM 1698 N N . GLU A 1 217 ? -12.924 3.967 14.476 1.00 94.81 217 GLU A N 1
ATOM 1699 C CA . GLU A 1 217 ? -13.822 4.633 15.428 1.00 94.81 217 GLU A CA 1
ATOM 1700 C C . GLU A 1 217 ? -15.285 4.219 15.238 1.00 94.81 217 GLU A C 1
ATOM 1702 O O . GLU A 1 217 ? -16.000 3.976 16.211 1.00 94.81 217 GLU A O 1
ATOM 1707 N N . ARG A 1 218 ? -15.744 4.086 13.990 1.00 94.44 218 ARG A N 1
ATOM 1708 C CA . ARG A 1 218 ? -17.106 3.614 13.694 1.00 94.44 218 ARG A CA 1
ATOM 1709 C C . ARG A 1 218 ? -17.304 2.153 14.079 1.00 94.44 218 ARG A C 1
ATOM 1711 O O . ARG A 1 218 ? -18.335 1.821 14.663 1.00 94.44 218 ARG A O 1
ATOM 1718 N N . ILE A 1 219 ? -16.317 1.304 13.797 1.00 95.25 219 ILE A N 1
ATOM 1719 C CA . ILE A 1 219 ? -16.319 -0.108 14.201 1.00 95.25 219 ILE A CA 1
ATOM 1720 C C . ILE A 1 219 ? -16.435 -0.207 15.727 1.00 95.25 219 ILE A C 1
ATOM 1722 O O . ILE A 1 219 ? -17.326 -0.902 16.217 1.00 95.25 219 ILE A O 1
ATOM 1726 N N . GLU A 1 220 ? -15.632 0.553 16.478 1.00 94.31 220 GLU A N 1
ATOM 1727 C CA . GLU A 1 220 ? -15.722 0.607 17.943 1.00 94.31 220 GLU A CA 1
ATOM 1728 C C . GLU A 1 220 ? -17.093 1.082 18.427 1.00 94.31 220 GLU A C 1
ATOM 1730 O O . GLU A 1 220 ? -17.734 0.394 19.221 1.00 94.31 220 GLU A O 1
ATOM 1735 N N . LYS A 1 221 ? -17.590 2.209 17.908 1.00 94.00 221 LYS A N 1
ATOM 1736 C CA . LYS A 1 221 ? -18.895 2.768 18.301 1.00 94.00 221 LYS A CA 1
ATOM 1737 C C . LYS A 1 221 ? -20.074 1.846 17.987 1.00 94.00 221 LYS A C 1
ATOM 1739 O O . LYS A 1 221 ? -21.098 1.933 18.657 1.00 94.00 221 LYS A O 1
ATOM 1744 N N . SER A 1 222 ? -19.938 0.971 16.993 1.00 95.94 222 SER A N 1
ATOM 1745 C CA . SER A 1 222 ? -20.949 -0.041 16.660 1.00 95.94 222 SER A CA 1
ATOM 1746 C C . SER A 1 222 ? -20.872 -1.308 17.521 1.00 95.94 222 SER A C 1
ATOM 1748 O O . SER A 1 222 ? -21.731 -2.177 17.395 1.00 95.94 222 SER A O 1
ATOM 1750 N N . GLY A 1 223 ? -19.866 -1.430 18.395 1.00 94.25 223 GLY A N 1
ATOM 1751 C CA . GLY A 1 223 ? -19.643 -2.626 19.209 1.00 94.25 223 GLY A CA 1
ATOM 1752 C C . GLY A 1 223 ? -19.042 -3.803 18.434 1.00 94.25 223 GLY A C 1
ATOM 1753 O O . GLY A 1 223 ? -19.076 -4.928 18.920 1.00 94.25 223 GLY A O 1
ATOM 1754 N N . ALA A 1 224 ? -18.481 -3.560 17.245 1.00 93.69 224 ALA A N 1
ATOM 1755 C CA . ALA A 1 224 ? -17.953 -4.592 16.350 1.00 93.69 224 ALA A CA 1
ATOM 1756 C C . ALA A 1 224 ? -16.452 -4.892 16.558 1.00 93.69 224 ALA A C 1
ATOM 1758 O O . ALA A 1 224 ? -15.804 -5.480 15.691 1.00 93.69 224 ALA A O 1
ATOM 1759 N N . LEU A 1 225 ? -15.873 -4.494 17.697 1.00 93.12 225 LEU A N 1
ATOM 1760 C CA . LEU A 1 225 ? -14.505 -4.877 18.052 1.00 93.12 225 LEU A CA 1
ATOM 1761 C C . LEU A 1 225 ? -14.458 -6.344 18.481 1.00 93.12 225 LEU A C 1
ATOM 1763 O O . LEU A 1 225 ? -15.121 -6.746 19.433 1.00 93.12 225 LEU A O 1
ATOM 1767 N N . LEU A 1 226 ? -13.620 -7.128 17.805 1.00 93.12 226 LEU A N 1
ATOM 1768 C CA . LEU A 1 226 ? -13.452 -8.550 18.108 1.00 93.12 226 LEU A CA 1
ATOM 1769 C C . LEU A 1 226 ? -12.509 -8.791 19.292 1.00 93.12 226 LEU A C 1
ATOM 1771 O O . LEU A 1 226 ? -12.760 -9.661 20.122 1.00 93.12 226 LEU A O 1
ATOM 1775 N N . PHE A 1 227 ? -11.416 -8.028 19.373 1.00 93.12 227 PHE A N 1
ATOM 1776 C CA . PHE A 1 227 ? -10.353 -8.249 20.351 1.00 93.12 227 PHE A CA 1
ATOM 1777 C C . PHE A 1 227 ? -9.810 -6.928 20.900 1.00 93.12 227 PHE A C 1
ATOM 1779 O O . PHE A 1 227 ? -9.765 -5.916 20.204 1.00 93.12 227 PHE A O 1
ATOM 1786 N N . THR A 1 228 ? -9.342 -6.955 22.149 1.00 92.62 228 THR A N 1
ATOM 1787 C CA . THR A 1 228 ? -8.653 -5.831 22.795 1.00 92.62 228 THR A CA 1
ATOM 1788 C C . THR A 1 228 ? -7.409 -6.341 23.506 1.00 92.62 228 THR A C 1
ATOM 1790 O O . THR A 1 228 ? -7.496 -7.184 24.403 1.00 92.62 228 THR A O 1
ATOM 1793 N N . LEU A 1 229 ? -6.246 -5.809 23.135 1.00 91.06 229 LEU A N 1
ATOM 1794 C CA . LEU A 1 229 ? -4.985 -6.101 23.809 1.00 91.06 229 LEU A CA 1
ATOM 1795 C C . LEU A 1 229 ? -4.878 -5.232 25.070 1.00 91.06 229 LEU A C 1
ATOM 1797 O O . LEU A 1 229 ? -4.885 -4.009 24.985 1.00 91.06 229 LEU A O 1
ATOM 1801 N N . LYS A 1 230 ? -4.811 -5.861 26.250 1.00 87.62 230 LYS A N 1
ATOM 1802 C CA . LYS A 1 230 ? -4.820 -5.157 27.553 1.00 87.62 230 LYS A CA 1
ATOM 1803 C C . LYS A 1 230 ? -3.438 -5.006 28.187 1.00 87.62 230 LYS A C 1
ATOM 1805 O O . LYS A 1 230 ? -3.234 -4.127 29.021 1.00 87.62 230 LYS A O 1
ATOM 1810 N N . SER A 1 231 ? -2.500 -5.871 27.819 1.00 86.50 231 SER A N 1
ATOM 1811 C CA . SER A 1 231 ? -1.155 -5.877 28.388 1.00 86.50 231 SER A CA 1
ATOM 1812 C C . SER A 1 231 ? -0.231 -5.013 27.542 1.00 86.50 231 SER A C 1
ATOM 1814 O O . SER A 1 231 ? -0.006 -5.304 26.370 1.00 86.50 231 SER A O 1
ATOM 1816 N N . ASN A 1 232 ? 0.315 -3.959 28.145 1.00 82.19 232 ASN A N 1
ATOM 1817 C CA . ASN A 1 232 ? 1.343 -3.135 27.524 1.00 82.19 232 ASN A CA 1
ATOM 1818 C C . ASN A 1 232 ? 2.726 -3.590 28.006 1.00 82.19 232 ASN A C 1
ATOM 1820 O O . ASN A 1 232 ? 2.995 -3.563 29.205 1.00 82.19 232 ASN A O 1
ATOM 1824 N N . TYR A 1 233 ? 3.587 -3.989 27.072 1.00 84.56 233 TYR A N 1
ATOM 1825 C CA . TYR A 1 233 ? 4.937 -4.493 27.351 1.00 84.56 233 TYR A CA 1
ATOM 1826 C C . TYR A 1 233 ? 6.045 -3.477 27.029 1.00 84.56 233 TYR A C 1
ATOM 1828 O O . TYR A 1 233 ? 7.219 -3.760 27.244 1.00 84.56 233 TYR A O 1
ATOM 1836 N N . CYS A 1 234 ? 5.696 -2.303 26.493 1.00 79.50 234 CYS A N 1
ATOM 1837 C CA . CYS A 1 234 ? 6.673 -1.302 26.065 1.00 79.50 234 CYS A CA 1
ATOM 1838 C C . CYS A 1 234 ? 7.224 -0.447 27.232 1.00 79.50 234 CYS A C 1
ATOM 1840 O O . CYS A 1 234 ? 8.447 -0.389 27.405 1.00 79.50 234 CYS A O 1
ATOM 1842 N N . PRO A 1 235 ? 6.390 0.209 28.067 1.00 76.44 235 PRO A N 1
ATOM 1843 C CA . PRO A 1 235 ? 6.889 1.032 29.157 1.00 76.44 235 PRO A CA 1
ATOM 1844 C C . PRO A 1 235 ? 7.329 0.160 30.336 1.00 76.44 235 PRO A C 1
ATOM 1846 O O . PRO A 1 235 ? 6.594 -0.708 30.800 1.00 76.44 235 PRO A O 1
ATOM 1849 N N . HIS A 1 236 ? 8.522 0.441 30.856 1.00 67.62 236 HIS A N 1
ATOM 1850 C CA . HIS A 1 236 ? 9.049 -0.177 32.068 1.00 67.62 236 HIS A CA 1
ATOM 1851 C C . HIS A 1 236 ? 8.985 0.820 33.235 1.00 67.62 236 HIS A C 1
ATOM 1853 O O . HIS A 1 236 ? 9.200 2.022 33.060 1.00 67.62 236 HIS A O 1
ATOM 1859 N N . GLY A 1 237 ? 8.703 0.325 34.442 1.00 68.81 237 GLY A N 1
ATOM 1860 C CA . GLY A 1 237 ? 8.658 1.142 35.658 1.00 68.81 237 GLY A CA 1
ATOM 1861 C C . GLY A 1 237 ? 7.504 2.156 35.693 1.00 68.81 237 GLY A C 1
ATOM 1862 O O . GLY A 1 237 ? 6.468 1.968 35.062 1.00 68.81 237 GLY A O 1
ATOM 1863 N N . LYS A 1 238 ? 7.694 3.258 36.433 1.00 70.50 238 LYS A N 1
ATOM 1864 C CA . LYS A 1 238 ? 6.637 4.236 36.782 1.00 70.50 238 LYS A CA 1
ATOM 1865 C C . LYS A 1 238 ? 5.950 4.911 35.583 1.00 70.50 238 LYS A C 1
ATOM 1867 O O . LYS A 1 238 ? 4.855 5.443 35.727 1.00 70.50 238 LYS A O 1
ATOM 1872 N N . ALA A 1 239 ? 6.571 4.893 34.401 1.00 67.62 239 ALA A N 1
ATOM 1873 C CA . ALA A 1 239 ? 5.969 5.418 33.175 1.00 67.62 239 ALA A CA 1
ATOM 1874 C C . ALA A 1 239 ? 4.764 4.581 32.702 1.00 67.62 239 ALA A C 1
ATOM 1876 O O . ALA A 1 239 ? 3.850 5.121 32.080 1.00 67.62 239 ALA A O 1
ATOM 1877 N N . ALA A 1 240 ? 4.737 3.279 33.016 1.00 62.38 240 ALA A N 1
ATOM 1878 C CA . ALA A 1 240 ? 3.617 2.397 32.692 1.00 62.38 240 ALA A CA 1
ATOM 1879 C C . ALA A 1 240 ? 2.372 2.699 33.543 1.00 62.38 240 ALA A C 1
ATOM 1881 O O . ALA A 1 240 ? 1.247 2.547 33.069 1.00 62.38 240 ALA A O 1
ATOM 1882 N N . ASP A 1 241 ? 2.574 3.155 34.782 1.00 65.25 241 ASP A N 1
ATOM 1883 C CA . ASP A 1 241 ? 1.495 3.391 35.744 1.00 65.25 241 ASP A CA 1
ATOM 1884 C C . ASP A 1 241 ? 0.712 4.676 35.443 1.00 65.25 241 ASP A C 1
ATOM 1886 O O . ASP A 1 241 ? -0.487 4.740 35.698 1.00 65.25 241 ASP A O 1
ATOM 1890 N N . PHE A 1 242 ? 1.352 5.673 34.822 1.00 66.88 242 PHE A N 1
ATOM 1891 C CA . PHE A 1 242 ? 0.716 6.953 34.486 1.00 66.88 242 PHE A CA 1
ATOM 1892 C C . PHE A 1 242 ? -0.345 6.847 33.373 1.00 66.88 242 PHE A C 1
ATOM 1894 O O . PHE A 1 242 ? -1.213 7.706 33.268 1.00 66.88 242 PHE A O 1
ATOM 1901 N N . LYS A 1 243 ? -0.298 5.798 32.539 1.00 58.12 243 LYS A N 1
ATOM 1902 C CA . LYS A 1 243 ? -1.208 5.616 31.390 1.00 58.12 243 LYS A CA 1
ATOM 1903 C C . LYS A 1 243 ? -2.401 4.683 31.650 1.00 58.12 243 LYS A C 1
ATOM 1905 O O . LYS A 1 243 ? -3.189 4.469 30.736 1.00 58.12 243 LYS A O 1
ATOM 1910 N N . LYS A 1 244 ? -2.548 4.107 32.850 1.00 54.94 244 LYS A N 1
ATOM 1911 C CA . LYS A 1 244 ? -3.605 3.118 33.170 1.00 54.94 244 LYS A CA 1
ATOM 1912 C C . LYS A 1 244 ? -4.992 3.710 33.501 1.00 54.94 244 LYS A C 1
ATOM 1914 O O . LYS A 1 244 ? -5.818 2.990 34.056 1.00 54.94 244 LYS A O 1
ATOM 1919 N N . SER A 1 245 ? -5.261 4.977 33.180 1.00 45.88 245 SER A N 1
ATOM 1920 C CA . SER A 1 245 ? -6.566 5.628 33.401 1.00 45.88 245 SER A CA 1
ATOM 1921 C C . SER A 1 245 ? -7.547 5.427 32.248 1.00 45.88 245 SER A C 1
ATOM 1923 O O . SER A 1 245 ? -7.135 5.662 31.087 1.00 45.88 245 SER A O 1
#

InterPro domains:
  IPR027417 P-loop containing nucleoside triphosphate hydrolase [G3DSA:3.40.50.300] (38-226)
  IPR027417 P-loop containing nucleoside triphosphate hydrolase [SSF52540] (140-224)
  IPR041677 DNA2/NAM7 helicase, helicase domain [PF13086] (124-196)

Radius of gyration: 26.49 Å; chains: 1; bounding box: 47×92×67 Å

Sequence (245 aa):
MLNSAKSPPQLPEAWETEPLVNQQEEAVGAPIIPRVAWLVAENQLCNDAQTSRKLHQPSDPGCQDRFNKSSACRDPTTLSEHAKRLARENPAQWNDYLHAYLQKITDPEAFNLNRVDNEQHARELLIHAASLTAAFCCTPVTFGQIKNHTGLGYNFIVLDEAARMPESLSLIPMAKCPEASFLIIGDNKQFGPVVATLDRKDWQSFFGPQRATSLFERIEKSGALLFTLKSNYCPHGKAADFKKS